Protein AF-A0A195CJK3-F1 (afdb_monomer)

Nearest PDB structures (foldseek):
  6wq1-assembly3_C  TM=9.782E-01  e=1.149E-23  Homo sapiens
  8czl-assembly1_A  TM=9.755E-01  e=2.790E-23  Homo sapiens
  8d0v-assembly2_B  TM=9.761E-01  e=9.757E-23  Homo sapiens
  3t33-assembly1_A  TM=9.295E-01  e=6.880E-18  Arabidopsis thaliana
  8car-assembly1_A  TM=8.113E-01  e=3.527E-05  Thermomonospora curvata

Sequence (246 aa):
MDTTRHYKNQFEDYSILVSHNIVKDDTNMVVSCIINSGISYATSHRSNSPLMYSWHDTEYIGAAHGLAGILYMLLQAQQYLTQVQIDNYVKPSLYYLQKLQFASGNFPSSVDNSSDRLIHWCHGAPGMSALFCLAYKVVFEDITFLETAIQCGEVIWARGLLRKGYSICHGVAGNGYSFIHLFQQTKDIKYLYRACKFAEWCFDYGLHQNRSPDRPFSLFEGLAGVIYFLIDMQQPHLAKFPMYDV

InterPro domains:
  IPR007822 Lanthionine synthetase C-like [PF05147] (22-245)
  IPR007822 Lanthionine synthetase C-like [PR01950] (60-76)
  IPR007822 Lanthionine synthetase C-like [PR01950] (118-138)
  IPR007822 Lanthionine synthetase C-like [PR01950] (166-179)
  IPR007822 Lanthionine synthetase C-like [PR01950] (216-233)
  IPR007822 Lanthionine synthetase C-like [SM01260] (2-246)
  IPR012341 Six-hairpin glycosidase-like superfamily [G3DSA:1.50.10.10] (3-246)

Secondary structure (DSSP, 8-state):
-------------HHHHHHHHHHHHHHHHHHHHHHHHHHHHHHHTT-SSSS---BTTB-B-STTTSHHHHHHHHHHTGGGS-HHHIIIIIHHHHHHHHHT--TTS---SBTT---TT--SSSSSHHHHHHHHHHHHHHTTT-HHHHHHHHHHHHHHHHH-S-TT-S-TTTSHHHHHHHHHHHHHHH--HHHHHHHHHHHHHHHTTTTS-SS--SSTTSTTTSHHHHHHHHHHTTSTTT---TTT--

Organism: NCBI:txid456900

Foldseek 3Di:
DDPPDDDDPPDDPVVVVVVVVVVLVVVLVVLVVQLVVQQVVCVVVVNPANGFDDDPNFAFPACAGHPLVSLLVCLVVVVSDDPCSCPVHSVRNLVVQVVQQDPQLKHAGTPPDPDPDALWNRGMLLVLLLSLLSCCVRPPVPCVSLVSSVSSVVSCLVRVCDLQFQFQGRHLLVSLVSLLSNCLRVVDCVSLVSSVVSLVSCVCHPVRHPDQFPPQPDCGTHDVVNVLSNVCNVPSNPRDRPPRGD

Solvent-accessible surface area (backbone atoms only — not comparable to full-atom values): 12930 Å² total; per-residue (Å²): 136,86,87,80,80,79,82,76,79,84,70,77,73,58,63,58,60,52,49,49,50,51,55,50,53,52,48,41,50,51,54,50,50,52,52,54,49,17,36,50,46,10,61,77,68,67,47,94,24,51,45,37,61,69,50,93,94,32,45,26,40,12,31,71,70,13,53,44,26,55,52,38,52,51,59,77,44,42,94,67,54,51,71,66,51,41,66,67,28,52,50,51,27,51,54,42,54,61,71,55,44,41,97,78,37,37,31,33,50,28,80,90,44,86,64,90,76,53,61,14,24,40,26,8,21,33,26,45,20,46,34,22,44,49,42,21,75,73,63,75,63,44,59,66,34,43,51,51,20,52,39,14,51,54,35,42,69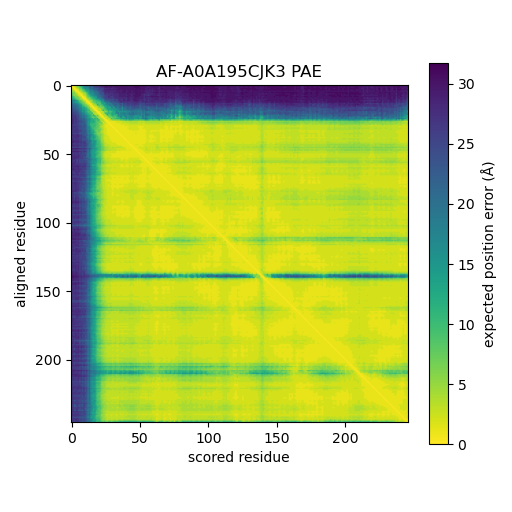,78,59,22,81,41,49,65,25,49,10,28,41,56,10,20,36,27,36,24,46,31,24,36,46,48,17,65,71,69,67,44,61,69,28,46,52,52,24,51,54,35,49,56,57,52,73,52,67,81,76,66,41,78,50,83,47,97,46,52,67,35,52,51,49,9,50,45,20,33,52,50,44,59,57,31,62,77,44,51,87,74,47,63,57,83,96,73,59,132

pLDDT: mean 91.78, std 14.73, range [33.91, 98.88]

Radius of gyration: 20.84 Å; Cα contacts (8 Å, |Δi|>4): 390; chains: 1; bounding box: 59×58×58 Å

Structure (mmCIF, N/CA/C/O backbone):
data_AF-A0A195CJK3-F1
#
_entry.id   AF-A0A195CJK3-F1
#
loop_
_atom_site.group_PDB
_atom_site.id
_atom_site.type_symbol
_atom_site.label_atom_id
_atom_site.label_alt_id
_atom_site.label_comp_id
_atom_site.label_asym_id
_atom_site.label_entity_id
_atom_site.label_seq_id
_atom_site.pdbx_PDB_ins_code
_atom_site.Cartn_x
_atom_site.Cartn_y
_atom_site.Cartn_z
_atom_site.occupancy
_atom_site.B_iso_or_equiv
_atom_site.auth_seq_id
_atom_site.auth_comp_id
_atom_site.auth_asym_id
_atom_site.auth_atom_id
_atom_site.pdbx_PDB_model_num
ATOM 1 N N . MET A 1 1 ? -36.435 -43.336 -33.008 1.00 40.66 1 MET A N 1
ATOM 2 C CA . MET A 1 1 ? -35.955 -43.222 -31.615 1.00 40.66 1 MET A CA 1
ATOM 3 C C . MET A 1 1 ? -36.203 -41.791 -31.196 1.00 40.66 1 MET A C 1
ATOM 5 O O . MET A 1 1 ? -35.702 -40.890 -31.851 1.00 40.66 1 MET A O 1
ATOM 9 N N . ASP A 1 2 ? -37.097 -41.608 -30.235 1.00 33.91 2 ASP A N 1
ATOM 10 C CA . ASP A 1 2 ? -37.635 -40.315 -29.811 1.00 33.91 2 ASP A CA 1
ATOM 11 C C . ASP A 1 2 ? -36.629 -39.587 -28.901 1.00 33.91 2 ASP A C 1
ATOM 13 O O . ASP A 1 2 ? -36.181 -40.150 -27.901 1.00 33.91 2 ASP A O 1
ATOM 17 N N . THR A 1 3 ? -36.228 -38.368 -29.271 1.00 41.69 3 THR A N 1
ATOM 18 C CA . THR A 1 3 ? -35.204 -37.558 -28.586 1.00 41.69 3 THR A CA 1
ATOM 19 C C . THR A 1 3 ? -35.791 -36.497 -27.646 1.00 41.69 3 THR A C 1
ATOM 21 O O . THR A 1 3 ? -35.074 -35.599 -27.213 1.00 41.69 3 THR A O 1
ATOM 24 N N . THR A 1 4 ? -37.073 -36.586 -27.274 1.00 45.38 4 THR A N 1
ATOM 25 C CA . THR A 1 4 ? -37.768 -35.524 -26.515 1.00 45.38 4 THR A CA 1
ATOM 26 C C . THR A 1 4 ? -37.998 -35.803 -25.022 1.00 45.38 4 THR A C 1
ATOM 28 O O . THR A 1 4 ? -38.966 -35.328 -24.428 1.00 45.38 4 THR A O 1
ATOM 31 N N . ARG A 1 5 ? -37.085 -36.506 -24.336 1.00 43.53 5 ARG A N 1
ATOM 32 C CA . ARG A 1 5 ? -37.117 -36.573 -22.859 1.00 43.53 5 ARG A CA 1
ATOM 33 C C . ARG A 1 5 ? -36.312 -35.440 -22.225 1.00 43.53 5 ARG A C 1
ATOM 35 O O . ARG A 1 5 ? -35.126 -35.578 -21.944 1.00 43.53 5 ARG A O 1
ATOM 42 N N . HIS A 1 6 ? -36.994 -34.334 -21.935 1.00 46.88 6 HIS A N 1
ATOM 43 C CA . HIS A 1 6 ? -36.516 -33.331 -20.986 1.00 46.88 6 HIS A CA 1
ATOM 44 C C . HIS A 1 6 ? -36.498 -33.920 -19.568 1.00 46.88 6 HIS A C 1
ATOM 46 O O . HIS A 1 6 ? -37.542 -34.070 -18.934 1.00 46.88 6 HIS A O 1
ATOM 52 N N . TYR A 1 7 ? -35.309 -34.230 -19.051 1.00 39.47 7 TYR A N 1
ATOM 53 C CA . TYR A 1 7 ? -35.112 -34.417 -17.615 1.00 39.47 7 TYR A CA 1
ATOM 54 C C . TYR A 1 7 ? -35.236 -33.050 -16.931 1.00 39.47 7 TYR A C 1
ATOM 56 O O . TYR A 1 7 ? -34.323 -32.228 -16.993 1.00 39.47 7 TYR A O 1
ATOM 64 N N . LYS A 1 8 ? -36.378 -32.786 -16.286 1.00 45.50 8 LYS A N 1
ATOM 65 C CA . LYS A 1 8 ? -36.473 -31.714 -15.289 1.00 45.50 8 LYS A CA 1
ATOM 66 C C . LYS A 1 8 ? -35.713 -32.177 -14.052 1.00 45.50 8 LYS A C 1
ATOM 68 O O . LYS A 1 8 ? -36.163 -33.086 -13.359 1.00 45.50 8 LYS A O 1
ATOM 73 N N . ASN A 1 9 ? -34.560 -31.565 -13.804 1.00 43.25 9 ASN A N 1
ATOM 74 C CA . ASN A 1 9 ? -33.838 -31.737 -12.554 1.00 43.25 9 ASN A CA 1
ATOM 75 C C . ASN A 1 9 ? -34.704 -31.128 -11.436 1.00 43.25 9 ASN A C 1
ATOM 77 O O . ASN A 1 9 ? -34.954 -29.926 -11.441 1.00 43.25 9 ASN A O 1
ATOM 81 N N . GLN A 1 10 ? -35.259 -31.971 -10.563 1.00 41.66 10 GLN A N 1
ATOM 82 C CA . GLN A 1 10 ? -36.187 -31.579 -9.491 1.00 41.66 10 GLN A CA 1
ATOM 83 C C . GLN A 1 10 ? -35.483 -31.254 -8.166 1.00 41.66 10 GLN A C 1
ATOM 85 O O . GLN A 1 10 ? -36.143 -31.084 -7.145 1.00 41.66 10 GLN A O 1
ATOM 90 N N . PHE A 1 11 ? -34.157 -31.147 -8.171 1.00 45.03 11 PHE A N 1
ATOM 91 C CA . PHE A 1 11 ? -33.409 -30.681 -7.014 1.00 45.03 11 PHE A CA 1
ATOM 92 C C . PHE A 1 11 ? -33.193 -29.174 -7.154 1.00 45.03 11 PHE A C 1
ATOM 94 O O . PHE A 1 11 ? -32.376 -28.735 -7.962 1.00 45.03 11 PHE A O 1
ATOM 101 N N . GLU A 1 12 ? -33.952 -28.380 -6.394 1.00 51.25 12 GLU A N 1
ATOM 102 C CA . GLU A 1 12 ? -33.516 -27.024 -6.063 1.00 51.25 12 GLU A CA 1
ATOM 103 C C . GLU A 1 12 ? -32.126 -27.130 -5.428 1.00 51.25 12 GLU A C 1
ATOM 105 O O . GLU A 1 12 ? -31.907 -27.930 -4.515 1.00 51.25 12 GLU A O 1
ATOM 110 N N . ASP A 1 13 ? -31.170 -26.373 -5.962 1.00 51.41 13 ASP A N 1
ATOM 111 C CA . ASP A 1 13 ? -29.777 -26.412 -5.533 1.00 51.41 13 ASP A CA 1
ATOM 112 C C . ASP A 1 13 ? -29.611 -25.693 -4.183 1.00 51.41 13 ASP A C 1
ATOM 114 O O . ASP A 1 13 ? -29.106 -24.575 -4.076 1.00 51.41 13 ASP A O 1
ATOM 118 N N . TYR A 1 14 ? -30.073 -26.352 -3.119 1.00 49.75 14 TYR A N 1
ATOM 119 C CA . TYR A 1 14 ? -29.895 -25.918 -1.734 1.00 49.75 14 TYR A CA 1
ATOM 120 C C . TYR A 1 14 ? -28.412 -25.874 -1.323 1.00 49.75 14 TYR A C 1
ATOM 122 O O . TYR A 1 14 ? -28.089 -25.271 -0.300 1.00 49.75 14 TYR A O 1
ATOM 130 N N . SER A 1 15 ? -27.492 -26.459 -2.105 1.00 51.59 15 SER A N 1
ATOM 131 C CA . SER A 1 15 ? -26.060 -26.465 -1.788 1.00 51.59 15 SER A CA 1
ATOM 132 C C . SER A 1 15 ? -25.431 -25.077 -1.914 1.00 51.59 15 SER A C 1
ATOM 134 O O . SER A 1 15 ? -24.563 -24.726 -1.116 1.00 51.59 15 SER A O 1
ATOM 136 N N . ILE A 1 16 ? -25.922 -24.241 -2.835 1.00 52.44 16 ILE A N 1
ATOM 137 C CA . ILE A 1 16 ? -25.433 -22.870 -3.038 1.00 52.44 16 ILE A CA 1
ATOM 138 C C . ILE A 1 16 ? -25.832 -21.974 -1.860 1.00 52.44 16 ILE A C 1
ATOM 140 O O . ILE A 1 16 ? -25.006 -21.243 -1.325 1.00 52.44 16 ILE A O 1
ATOM 144 N N . LEU A 1 17 ? -27.079 -22.063 -1.392 1.00 49.34 17 LEU A N 1
ATOM 145 C CA . LEU A 1 17 ? -27.545 -21.281 -0.240 1.00 49.34 17 LEU A CA 1
ATOM 146 C C . LEU A 1 17 ? -26.891 -21.735 1.070 1.00 49.34 17 LEU A C 1
ATOM 148 O O . LEU A 1 17 ? -26.492 -20.901 1.881 1.00 49.34 17 LEU A O 1
ATOM 152 N N . VAL A 1 18 ? -26.742 -23.047 1.272 1.00 52.19 18 VAL A N 1
ATOM 153 C CA . VAL A 1 18 ? -26.083 -23.601 2.463 1.00 52.19 18 VAL A CA 1
ATOM 154 C C . VAL A 1 18 ? -24.586 -23.276 2.464 1.00 52.19 18 VAL A C 1
ATOM 156 O O . VAL A 1 18 ? -24.077 -22.828 3.485 1.00 52.19 18 VAL A O 1
ATOM 159 N N . SER A 1 19 ? -23.888 -23.407 1.330 1.00 52.94 19 SER A N 1
ATOM 160 C CA . SER A 1 19 ? -22.4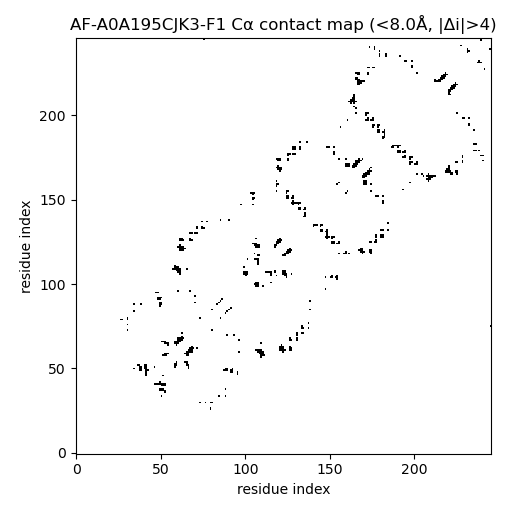73 -23.018 1.218 1.00 52.94 19 SER A CA 1
ATOM 161 C C . SER A 1 19 ? -22.265 -21.515 1.386 1.00 52.94 19 SER A C 1
ATOM 163 O O . SER A 1 19 ? -21.348 -21.118 2.098 1.00 52.94 19 SER A O 1
ATOM 165 N N . HIS A 1 20 ? -23.137 -20.670 0.826 1.00 59.09 20 HIS A N 1
ATOM 166 C CA . HIS A 1 20 ? -23.076 -19.229 1.063 1.00 59.09 20 HIS A CA 1
ATOM 167 C C . HIS A 1 20 ? -23.276 -18.873 2.534 1.00 59.09 20 HIS A C 1
ATOM 169 O O . HIS A 1 20 ? -22.544 -18.026 3.039 1.00 59.09 20 HIS A O 1
ATOM 175 N N . ASN A 1 21 ? -24.217 -19.517 3.229 1.00 57.91 21 ASN A N 1
ATOM 176 C CA . ASN A 1 21 ? -24.437 -19.269 4.654 1.00 57.91 21 ASN A CA 1
ATOM 177 C C . ASN A 1 21 ? -23.250 -19.742 5.507 1.00 57.91 21 ASN A C 1
ATOM 179 O O . ASN A 1 21 ? -22.799 -18.987 6.360 1.00 57.91 21 ASN A O 1
ATOM 183 N N . ILE A 1 22 ? -22.678 -20.917 5.216 1.00 60.78 22 ILE A N 1
ATOM 184 C CA . ILE A 1 22 ? -21.480 -21.425 5.908 1.00 60.78 22 ILE A CA 1
ATOM 185 C C . ILE A 1 22 ? -20.285 -20.483 5.692 1.00 60.78 22 ILE A C 1
ATOM 187 O O . ILE A 1 22 ? -19.668 -20.042 6.654 1.00 60.78 22 ILE A O 1
ATOM 191 N N . VAL A 1 23 ? -20.004 -20.086 4.445 1.00 66.19 23 VAL A N 1
ATOM 192 C CA . VAL A 1 23 ? -18.892 -19.169 4.127 1.00 66.19 23 VAL A CA 1
ATOM 193 C C . VAL A 1 23 ? -19.096 -17.794 4.771 1.00 66.19 23 VAL A C 1
ATOM 195 O O . VAL A 1 23 ? -18.132 -17.162 5.210 1.00 66.19 23 VAL A O 1
ATOM 198 N N . LYS A 1 24 ? -20.341 -17.313 4.850 1.00 67.50 24 LYS A N 1
ATOM 199 C CA . LYS A 1 24 ? -20.680 -16.040 5.497 1.00 67.50 24 LYS A CA 1
ATOM 200 C C . LYS A 1 24 ? -20.440 -16.093 7.008 1.00 67.50 24 LYS A C 1
ATOM 202 O O . LYS A 1 24 ? -19.851 -15.160 7.556 1.00 67.50 24 LYS A O 1
ATOM 207 N N . ASP A 1 25 ? -20.862 -17.172 7.660 1.00 73.25 25 ASP A N 1
ATOM 208 C CA . ASP A 1 25 ? -20.675 -17.378 9.098 1.00 73.25 25 ASP A CA 1
ATOM 209 C C . ASP A 1 25 ? -19.190 -17.548 9.449 1.00 73.25 25 ASP A C 1
ATOM 211 O O . ASP A 1 25 ? -18.700 -16.911 10.387 1.00 73.25 25 ASP A O 1
ATOM 215 N N . ASP A 1 26 ? -18.435 -18.277 8.625 1.00 84.69 26 ASP A N 1
ATOM 216 C CA . ASP A 1 26 ? -16.985 -18.419 8.774 1.00 84.69 26 ASP A CA 1
ATOM 217 C C . ASP A 1 26 ? -16.253 -17.084 8.573 1.00 84.69 26 ASP A C 1
ATOM 219 O O . ASP A 1 26 ? -15.347 -16.744 9.336 1.00 84.69 26 ASP A O 1
ATOM 223 N N . THR A 1 27 ? -16.671 -16.269 7.597 1.00 90.00 27 THR A N 1
ATOM 224 C CA . THR A 1 27 ? -16.058 -14.950 7.358 1.00 90.00 27 THR A CA 1
ATOM 225 C C . THR A 1 27 ? -16.316 -13.992 8.522 1.00 90.00 27 THR A C 1
ATOM 227 O O . THR A 1 27 ? -15.389 -13.327 8.987 1.00 90.00 27 THR A O 1
ATOM 230 N N . ASN A 1 28 ? -17.547 -13.953 9.042 1.00 91.81 28 ASN A N 1
ATOM 231 C CA . ASN A 1 28 ? -17.896 -13.176 10.238 1.00 91.81 28 ASN A CA 1
ATOM 232 C C . ASN A 1 28 ? -17.043 -13.573 11.447 1.00 91.81 28 ASN A C 1
ATOM 234 O O . ASN A 1 28 ? -16.556 -12.711 12.189 1.00 91.81 28 ASN A O 1
ATOM 238 N N . MET A 1 29 ? -16.849 -14.878 11.639 1.00 94.25 29 MET A N 1
ATOM 239 C CA . MET A 1 29 ? -16.017 -15.415 12.709 1.00 94.25 29 MET A CA 1
ATOM 240 C C . MET A 1 29 ? -14.558 -14.977 12.543 1.00 94.25 29 MET A C 1
ATOM 242 O O . MET A 1 29 ? -13.973 -14.459 13.492 1.00 94.25 29 MET A O 1
ATOM 246 N N . VAL A 1 30 ? -13.989 -15.089 11.340 1.00 96.12 30 VAL A N 1
ATOM 247 C CA . VAL A 1 30 ? -12.610 -14.657 11.057 1.00 96.12 30 VAL A CA 1
ATOM 248 C C . VAL A 1 30 ? -12.431 -13.153 11.287 1.00 96.12 30 VAL A C 1
ATOM 250 O O . VAL A 1 30 ? -11.489 -12.758 11.973 1.00 96.12 30 VAL A O 1
ATOM 253 N N . VAL A 1 31 ? -13.342 -12.309 10.792 1.00 96.69 31 VAL A N 1
ATOM 254 C CA . VAL A 1 31 ? -13.304 -10.849 11.019 1.00 96.69 31 VAL A CA 1
ATOM 255 C C . VAL A 1 31 ? -13.351 -10.528 12.513 1.00 96.69 31 VAL A C 1
ATOM 257 O O . VAL A 1 31 ? -12.556 -9.723 13.005 1.00 96.69 31 VAL A O 1
ATOM 260 N N . SER A 1 32 ? -14.227 -11.204 13.259 1.00 95.94 32 SER A N 1
ATOM 261 C CA . SER A 1 32 ? -14.335 -11.039 14.712 1.00 95.94 32 SER A CA 1
ATOM 262 C C . SER A 1 32 ? -13.051 -11.457 15.432 1.00 95.94 32 SER A C 1
ATOM 264 O O . SER A 1 32 ? -12.587 -10.746 16.324 1.00 95.94 32 SER A O 1
ATOM 266 N N . CYS A 1 33 ? -12.434 -12.571 15.029 1.00 97.94 33 CYS A N 1
ATOM 267 C CA . CYS A 1 33 ? -11.152 -13.022 15.568 1.00 97.94 33 CYS A CA 1
ATOM 268 C C . CYS A 1 33 ? -10.028 -12.015 15.302 1.00 97.94 33 CYS A C 1
ATOM 270 O O . CYS A 1 33 ? -9.265 -11.720 16.221 1.00 97.94 33 CYS A O 1
ATOM 272 N N . ILE A 1 34 ? -9.949 -11.456 14.089 1.00 98.38 34 ILE A N 1
ATOM 273 C CA . ILE A 1 34 ? -8.953 -10.435 13.733 1.00 98.38 34 ILE A CA 1
ATOM 274 C C . ILE A 1 34 ? -9.101 -9.221 14.656 1.00 98.38 34 ILE A C 1
ATOM 276 O O . ILE A 1 34 ? -8.144 -8.858 15.337 1.00 98.38 34 ILE A O 1
ATOM 280 N N . ILE A 1 35 ? -10.306 -8.648 14.753 1.00 98.50 35 ILE A N 1
ATOM 281 C CA . ILE A 1 35 ? -10.572 -7.474 15.599 1.00 98.50 35 ILE A CA 1
ATOM 282 C C . ILE A 1 35 ? -10.245 -7.762 17.070 1.00 98.50 35 ILE A C 1
ATOM 284 O O . ILE A 1 35 ? -9.497 -7.008 17.691 1.00 98.50 35 ILE A O 1
ATOM 288 N N . ASN A 1 36 ? -10.751 -8.864 17.629 1.00 98.44 36 ASN A N 1
ATOM 289 C CA . ASN A 1 36 ? -10.540 -9.201 19.040 1.00 98.44 36 ASN A CA 1
ATOM 290 C C . ASN A 1 36 ? -9.062 -9.455 19.364 1.00 98.44 36 ASN A C 1
ATOM 292 O O . ASN A 1 36 ? -8.579 -9.030 20.419 1.00 98.44 36 ASN A O 1
ATOM 296 N N . SER A 1 37 ? -8.335 -10.109 18.453 1.00 98.62 37 SER A N 1
ATOM 297 C CA . SER A 1 37 ? -6.889 -10.302 18.570 1.00 98.62 37 SER A CA 1
ATOM 298 C C . SER A 1 37 ? -6.156 -8.963 18.555 1.00 98.62 37 SER A C 1
ATOM 300 O O . SER A 1 37 ? -5.295 -8.737 19.404 1.00 98.62 37 SER A O 1
ATOM 302 N N . GLY A 1 38 ? -6.516 -8.061 17.637 1.00 98.75 38 GLY A N 1
ATOM 303 C CA . GLY A 1 38 ? -5.902 -6.738 17.521 1.00 98.75 38 GLY A CA 1
ATOM 304 C C . GLY A 1 38 ? -6.120 -5.862 18.752 1.00 98.75 38 GLY A C 1
ATOM 305 O O . GLY A 1 38 ? -5.180 -5.224 19.221 1.00 98.75 38 GLY A O 1
ATOM 306 N N . ILE A 1 39 ? -7.331 -5.875 19.317 1.00 98.81 39 ILE A N 1
ATOM 307 C CA . ILE A 1 39 ? -7.664 -5.153 20.558 1.00 98.81 39 ILE A CA 1
ATOM 308 C C . ILE A 1 39 ? -6.862 -5.712 21.733 1.00 98.81 39 ILE A C 1
ATOM 310 O O . ILE A 1 39 ? -6.286 -4.957 22.520 1.00 98.81 39 ILE A O 1
ATOM 314 N N . SER A 1 40 ? -6.827 -7.041 21.857 1.00 98.69 40 SER A N 1
ATOM 315 C CA . SER A 1 40 ? -6.136 -7.721 22.954 1.00 98.69 40 SER A CA 1
ATOM 316 C C . SER A 1 40 ? -4.638 -7.428 22.921 1.00 98.69 40 SER A C 1
ATOM 318 O O . SER A 1 40 ? -4.073 -7.028 23.939 1.00 98.69 40 SER A O 1
ATOM 320 N N . TYR A 1 41 ? -4.020 -7.539 21.742 1.00 98.62 41 TYR A N 1
ATOM 321 C CA . TYR A 1 41 ? -2.609 -7.227 21.542 1.00 98.62 41 TYR A CA 1
ATOM 322 C C . TYR A 1 41 ? -2.311 -5.744 21.810 1.00 98.62 41 TYR A C 1
ATOM 324 O O . TYR A 1 41 ? -1.382 -5.434 22.558 1.00 98.62 41 TYR A O 1
ATOM 332 N N . ALA A 1 42 ? -3.110 -4.822 21.259 1.00 98.56 42 ALA A N 1
ATOM 333 C CA . ALA A 1 42 ? -2.942 -3.386 21.487 1.00 98.56 42 ALA A CA 1
ATOM 334 C C . ALA A 1 42 ? -3.023 -3.029 22.979 1.00 98.56 42 ALA A C 1
ATOM 336 O O . ALA A 1 42 ? -2.208 -2.255 23.481 1.00 98.56 42 ALA A O 1
ATOM 337 N N . THR A 1 43 ? -3.958 -3.642 23.707 1.00 98.25 43 THR A N 1
ATOM 338 C CA . THR A 1 43 ? -4.140 -3.421 25.147 1.00 98.25 43 THR A CA 1
ATOM 339 C C . THR A 1 43 ? -2.956 -3.959 25.950 1.00 98.25 43 THR A C 1
ATOM 341 O O . THR A 1 43 ? -2.417 -3.246 26.799 1.00 98.25 43 THR A O 1
ATOM 344 N N . SER A 1 44 ? -2.510 -5.192 25.681 1.00 98.25 44 SER A N 1
ATOM 345 C CA . SER A 1 44 ? -1.413 -5.815 26.435 1.00 98.25 44 SER A CA 1
ATOM 346 C C . SER A 1 44 ? -0.071 -5.117 26.219 1.00 98.25 44 SER A C 1
ATOM 348 O O . SER A 1 44 ? 0.736 -5.053 27.144 1.00 98.25 44 SER A O 1
ATOM 350 N N . HIS A 1 45 ? 0.151 -4.557 25.028 1.00 97.44 45 HIS A N 1
ATOM 351 C CA . HIS A 1 45 ? 1.386 -3.855 24.664 1.00 97.44 45 HIS A CA 1
ATOM 352 C C . HIS A 1 45 ? 1.291 -2.334 24.830 1.00 97.44 45 HIS A C 1
ATOM 354 O O . HIS A 1 45 ? 2.252 -1.629 24.537 1.00 97.44 45 HIS A O 1
ATOM 360 N N . ARG A 1 46 ? 0.156 -1.816 25.332 1.00 96.88 46 ARG A N 1
ATOM 361 C CA . ARG A 1 46 ? -0.107 -0.373 25.492 1.00 96.88 46 ARG A CA 1
ATOM 362 C C . ARG A 1 46 ? 0.147 0.406 24.196 1.00 96.88 46 ARG A C 1
ATOM 364 O O . ARG A 1 46 ? 0.753 1.477 24.212 1.00 96.88 46 ARG A O 1
ATOM 371 N N . SER A 1 47 ? -0.302 -0.158 23.077 1.00 97.19 47 SER A N 1
ATOM 372 C CA . SER A 1 47 ? -0.155 0.459 21.764 1.00 97.19 47 SER A CA 1
ATOM 373 C C . SER A 1 47 ? -0.902 1.791 21.703 1.00 97.19 47 SER A C 1
ATOM 375 O O . SER A 1 47 ? -1.971 1.963 22.288 1.00 97.19 47 SER A O 1
ATOM 377 N N . ASN A 1 48 ? -0.356 2.729 20.932 1.00 96.38 48 ASN A N 1
ATOM 378 C CA . ASN A 1 48 ? -1.006 4.006 20.632 1.00 96.38 48 ASN A CA 1
ATOM 379 C C . ASN A 1 48 ? -2.138 3.875 19.589 1.00 96.38 48 ASN A C 1
ATOM 381 O O . ASN A 1 48 ? -2.810 4.862 19.288 1.00 96.38 48 ASN A O 1
ATOM 385 N N . SER A 1 49 ? -2.328 2.680 19.023 1.00 98.12 49 SER A N 1
ATOM 386 C CA . SER A 1 49 ? -3.392 2.332 18.080 1.00 98.12 49 SER A CA 1
ATOM 387 C C . SER A 1 49 ? -4.394 1.379 18.740 1.00 98.12 49 SER A C 1
ATOM 389 O O . SER A 1 49 ? -3.952 0.430 19.389 1.00 98.12 49 SER A O 1
ATOM 391 N N . PRO A 1 50 ? -5.719 1.537 18.550 1.00 98.38 50 PRO A N 1
ATOM 392 C CA . PRO A 1 50 ? -6.699 0.593 19.099 1.00 98.38 50 PRO A CA 1
ATOM 393 C C . PRO A 1 50 ? -6.632 -0.818 18.506 1.00 98.38 50 PRO A C 1
ATOM 395 O O . PRO A 1 50 ? -7.036 -1.773 19.165 1.00 98.38 50 PRO A O 1
ATOM 398 N N . LEU A 1 51 ? -6.126 -0.959 17.277 1.00 98.75 51 LEU A N 1
ATOM 399 C CA . LEU A 1 51 ? -5.740 -2.244 16.694 1.00 98.75 51 LEU A CA 1
ATOM 400 C C . LEU A 1 51 ? -4.238 -2.247 16.437 1.00 98.75 51 LEU A C 1
ATOM 402 O O . LEU A 1 51 ? -3.712 -1.336 15.793 1.00 98.75 51 LEU A O 1
ATOM 406 N N . MET A 1 52 ? -3.561 -3.294 16.899 1.00 98.69 52 MET A N 1
ATOM 407 C CA . MET A 1 52 ? -2.153 -3.532 16.606 1.00 98.69 52 MET A CA 1
ATOM 408 C C . MET A 1 52 ? -1.868 -5.030 16.537 1.00 98.69 52 MET A C 1
ATOM 410 O O . MET A 1 52 ? -2.582 -5.829 17.140 1.00 98.69 52 MET A O 1
ATOM 414 N N . TYR A 1 53 ? -0.837 -5.400 15.781 1.00 98.62 53 TYR A N 1
ATOM 415 C CA . TYR A 1 53 ? -0.448 -6.783 15.530 1.00 98.62 53 TYR A CA 1
ATOM 416 C C . TYR A 1 53 ? 1.070 -6.871 15.394 1.00 98.62 53 TYR A C 1
ATOM 418 O O . TYR A 1 53 ? 1.715 -5.902 14.987 1.00 98.62 53 TYR A O 1
ATOM 426 N N . SER A 1 54 ? 1.624 -8.051 15.655 1.00 97.94 54 SER A N 1
ATOM 427 C CA . SER A 1 54 ? 3.019 -8.357 15.362 1.00 97.94 54 SER A CA 1
ATOM 428 C C . SER A 1 54 ? 3.152 -9.617 14.517 1.00 97.94 54 SER A C 1
ATOM 430 O O . SER A 1 54 ? 2.322 -10.527 14.556 1.00 97.94 54 SER A O 1
ATOM 432 N N . TRP A 1 55 ? 4.219 -9.657 13.729 1.00 97.69 55 TRP A N 1
ATOM 433 C CA . TRP A 1 55 ? 4.638 -10.825 12.967 1.00 97.69 55 TRP A CA 1
ATOM 434 C C . TRP A 1 55 ? 6.160 -10.923 13.071 1.00 97.69 55 TRP A C 1
ATOM 436 O O . TRP A 1 55 ? 6.845 -9.925 12.863 1.00 97.69 55 TRP A O 1
ATOM 446 N N . HIS A 1 56 ? 6.683 -12.096 13.450 1.00 95.69 56 HIS A N 1
ATOM 447 C CA . HIS A 1 56 ? 8.106 -12.286 13.790 1.00 95.69 56 HIS A CA 1
ATOM 448 C C . HIS A 1 56 ? 8.619 -11.217 14.774 1.00 95.69 56 HIS A C 1
ATOM 450 O O . HIS A 1 56 ? 9.584 -10.503 14.495 1.00 95.69 56 HIS A O 1
ATOM 456 N N . ASP A 1 57 ? 7.908 -11.068 15.898 1.00 95.25 57 ASP A N 1
ATOM 457 C CA . ASP A 1 57 ? 8.235 -10.140 16.993 1.00 95.25 57 ASP A CA 1
ATOM 458 C C . ASP A 1 57 ? 8.358 -8.664 16.573 1.00 95.25 57 ASP A C 1
ATOM 460 O O . ASP A 1 57 ? 8.962 -7.853 17.269 1.00 95.25 57 ASP A O 1
ATOM 464 N N . THR A 1 58 ? 7.775 -8.299 15.426 1.00 97.38 58 THR A N 1
ATOM 465 C CA . THR A 1 58 ? 7.849 -6.949 14.861 1.00 97.38 58 THR A CA 1
ATOM 466 C C . THR A 1 58 ? 6.454 -6.406 14.568 1.00 97.38 58 THR A C 1
ATOM 468 O O . THR A 1 58 ? 5.652 -7.048 13.887 1.00 97.38 58 THR A O 1
ATOM 471 N N . GLU A 1 59 ? 6.179 -5.183 15.024 1.00 98.38 59 GLU A N 1
ATOM 472 C CA . GLU A 1 59 ? 4.972 -4.424 14.673 1.00 98.38 59 GLU A CA 1
ATOM 473 C C . GLU A 1 59 ? 5.136 -3.787 13.288 1.00 98.38 59 GLU A C 1
ATOM 475 O O . GLU A 1 59 ? 5.489 -2.613 13.134 1.00 98.38 59 GLU A O 1
ATOM 480 N N . TYR A 1 60 ? 4.952 -4.597 12.247 1.00 98.62 60 TYR A N 1
ATOM 481 C CA . TYR A 1 60 ? 4.982 -4.122 10.869 1.00 98.62 60 TYR A CA 1
ATOM 482 C C . TYR A 1 60 ? 3.792 -3.210 10.575 1.00 98.62 60 TYR A C 1
ATOM 484 O O . TYR A 1 60 ? 2.672 -3.434 11.034 1.00 98.62 60 TYR A O 1
ATOM 492 N N . ILE A 1 61 ? 4.017 -2.212 9.722 1.00 98.19 61 ILE A N 1
ATOM 493 C CA . ILE A 1 61 ? 2.958 -1.267 9.339 1.00 98.19 61 ILE A CA 1
ATOM 494 C C . ILE A 1 61 ? 2.543 -1.372 7.874 1.00 98.19 61 ILE A C 1
ATOM 496 O O . ILE A 1 61 ? 1.455 -0.931 7.536 1.00 98.19 61 ILE A O 1
ATOM 500 N N . GLY A 1 62 ? 3.373 -1.965 7.011 1.00 98.00 62 GLY A N 1
ATOM 501 C CA . GLY A 1 62 ? 3.127 -2.055 5.566 1.00 98.00 62 GLY A CA 1
ATOM 502 C C . GLY A 1 62 ? 2.027 -3.044 5.149 1.00 98.00 62 GLY A C 1
ATOM 503 O O . GLY A 1 62 ? 1.452 -3.750 5.975 1.00 98.00 62 GLY A O 1
ATOM 504 N N . ALA A 1 63 ? 1.743 -3.109 3.844 1.00 98.25 63 ALA A N 1
ATOM 505 C CA . ALA A 1 63 ? 0.614 -3.873 3.303 1.00 98.25 63 ALA A CA 1
ATOM 506 C C . ALA A 1 63 ? 0.788 -5.400 3.361 1.00 98.25 63 ALA A C 1
ATOM 508 O O . ALA A 1 63 ? -0.200 -6.115 3.488 1.00 98.25 63 ALA A O 1
ATOM 509 N N . ALA A 1 64 ? 2.022 -5.911 3.276 1.00 97.56 64 ALA A N 1
ATOM 510 C CA . ALA A 1 64 ? 2.255 -7.356 3.183 1.00 97.56 64 ALA A CA 1
ATOM 511 C C . ALA A 1 64 ? 2.119 -8.087 4.528 1.00 97.56 64 ALA A C 1
ATOM 513 O O . ALA A 1 64 ? 1.591 -9.194 4.585 1.00 97.56 64 ALA A O 1
ATOM 514 N N . HIS A 1 65 ? 2.629 -7.482 5.603 1.00 96.81 65 HIS A N 1
ATOM 515 C CA . HIS A 1 65 ? 2.778 -8.146 6.907 1.00 96.81 65 HIS A CA 1
ATOM 516 C C . HIS A 1 65 ? 2.323 -7.280 8.083 1.00 96.81 65 HIS A C 1
ATOM 518 O O . HIS A 1 65 ? 2.550 -7.648 9.231 1.00 96.81 65 HIS A O 1
ATOM 524 N N . GLY A 1 66 ? 1.755 -6.103 7.813 1.00 98.12 66 GLY A N 1
ATOM 525 C CA . GLY A 1 66 ? 1.537 -5.083 8.825 1.00 98.12 66 GLY A CA 1
ATOM 526 C C . GLY A 1 66 ? 0.102 -4.609 8.963 1.00 98.12 66 GLY A C 1
ATOM 527 O O . GLY A 1 66 ? -0.815 -5.065 8.274 1.00 98.12 66 GLY A O 1
ATOM 528 N N . LEU A 1 67 ? -0.064 -3.638 9.861 1.00 98.75 67 LEU A N 1
ATOM 529 C CA . LEU A 1 67 ? -1.356 -3.043 10.190 1.00 98.75 67 LEU A CA 1
ATOM 530 C C . LEU A 1 67 ? -2.094 -2.515 8.950 1.00 98.75 67 LEU A C 1
ATOM 532 O O . LEU A 1 67 ? -3.303 -2.714 8.853 1.00 98.75 67 LEU A O 1
ATOM 536 N N . ALA A 1 68 ? -1.398 -1.913 7.976 1.00 98.69 68 ALA A N 1
ATOM 537 C CA . ALA A 1 68 ? -2.045 -1.434 6.755 1.00 98.69 68 ALA A CA 1
ATOM 538 C C . ALA A 1 68 ? -2.707 -2.564 5.957 1.00 98.69 68 ALA A C 1
ATOM 540 O O . ALA A 1 68 ? -3.832 -2.407 5.491 1.00 98.69 68 ALA A O 1
ATOM 541 N N . GLY A 1 69 ? -2.041 -3.717 5.853 1.00 98.62 69 GLY A N 1
ATOM 542 C CA . GLY A 1 69 ? -2.585 -4.908 5.204 1.00 98.62 69 GLY A CA 1
ATOM 543 C C . GLY A 1 69 ? -3.861 -5.402 5.865 1.00 98.62 69 GLY A C 1
ATOM 544 O O . GLY A 1 69 ? -4.863 -5.655 5.200 1.00 98.62 69 GLY A O 1
ATOM 545 N N . ILE A 1 70 ? -3.840 -5.480 7.192 1.00 98.75 70 ILE A N 1
ATOM 546 C CA . ILE A 1 70 ? -4.974 -5.967 7.979 1.00 98.75 70 ILE A CA 1
ATOM 547 C C . ILE A 1 70 ? -6.156 -5.002 7.878 1.00 98.75 70 ILE A C 1
ATOM 549 O O . ILE A 1 70 ? -7.275 -5.436 7.609 1.00 98.75 70 ILE A O 1
ATOM 553 N N . LEU A 1 71 ? -5.920 -3.696 8.036 1.00 98.44 71 LEU A N 1
ATOM 554 C CA . LEU A 1 71 ? -6.968 -2.687 7.877 1.00 98.44 71 LEU A CA 1
ATOM 555 C C . LEU A 1 71 ? -7.539 -2.706 6.457 1.00 98.44 71 LEU A C 1
ATOM 557 O O . LEU A 1 71 ? -8.753 -2.635 6.307 1.00 98.44 71 LEU A O 1
ATOM 561 N N . TYR A 1 72 ? -6.705 -2.884 5.430 1.00 98.12 72 TYR A N 1
ATOM 562 C CA . TYR A 1 72 ? -7.173 -2.997 4.049 1.00 98.12 72 TYR A CA 1
ATOM 563 C C . TYR A 1 72 ? -8.161 -4.152 3.880 1.00 98.12 72 TYR A C 1
ATOM 565 O O . TYR A 1 72 ? -9.260 -3.956 3.365 1.00 98.12 72 TYR A O 1
ATOM 573 N N . MET A 1 73 ? -7.814 -5.339 4.383 1.00 97.62 73 MET A N 1
ATOM 574 C CA . MET A 1 73 ? -8.693 -6.509 4.309 1.00 97.62 73 MET A CA 1
ATOM 575 C C . MET A 1 73 ? -9.986 -6.318 5.106 1.00 97.62 73 MET A C 1
ATOM 577 O O . MET A 1 73 ? -11.054 -6.681 4.619 1.00 97.62 73 MET A O 1
ATOM 581 N N . LEU A 1 74 ? -9.920 -5.707 6.294 1.00 97.19 74 LEU A N 1
ATOM 582 C CA . LEU A 1 74 ? -11.111 -5.382 7.087 1.00 97.19 74 LEU A CA 1
ATOM 583 C C . LEU A 1 74 ? -12.045 -4.420 6.338 1.00 97.19 74 LEU A C 1
ATOM 585 O O . LEU A 1 74 ? -13.257 -4.614 6.354 1.00 97.19 74 LEU A O 1
ATOM 589 N N . LEU A 1 75 ? -11.497 -3.421 5.640 1.00 96.00 75 LEU A N 1
ATOM 590 C CA . LEU A 1 75 ? -12.281 -2.483 4.833 1.00 96.00 75 LEU A CA 1
ATOM 591 C C . LEU A 1 75 ? -12.886 -3.134 3.586 1.00 96.00 75 LEU A C 1
ATOM 593 O O . LEU A 1 75 ? -14.027 -2.837 3.239 1.00 96.00 75 LEU A O 1
ATOM 597 N N . GLN A 1 76 ? -12.173 -4.050 2.930 1.00 94.44 76 GLN A N 1
ATOM 598 C CA . GLN A 1 76 ? -12.757 -4.848 1.844 1.00 94.44 76 GLN A CA 1
ATOM 599 C C . GLN A 1 76 ? -13.894 -5.748 2.350 1.00 94.44 76 GLN A C 1
ATOM 601 O O . GLN A 1 76 ? -14.887 -5.957 1.657 1.00 94.44 76 GLN A O 1
ATOM 606 N N . ALA A 1 77 ? -13.788 -6.212 3.595 1.00 94.50 77 ALA A N 1
ATOM 607 C CA . ALA A 1 77 ? -14.793 -6.994 4.303 1.00 94.50 77 ALA A CA 1
ATOM 608 C C . ALA A 1 77 ? -15.810 -6.135 5.087 1.00 94.50 77 ALA A C 1
ATOM 610 O O . ALA A 1 77 ? -16.472 -6.659 5.982 1.00 94.50 77 ALA A O 1
ATOM 611 N N . GLN A 1 78 ? -15.976 -4.842 4.765 1.00 93.06 78 GLN A N 1
ATOM 612 C CA . GLN A 1 78 ? -16.776 -3.894 5.563 1.00 93.06 78 GLN A CA 1
ATOM 613 C C . GLN A 1 78 ? -18.203 -4.358 5.895 1.00 93.06 78 GLN A C 1
ATOM 615 O O . GLN A 1 78 ? -18.723 -4.029 6.953 1.00 93.06 78 GLN A O 1
ATOM 620 N N . GLN A 1 79 ? -18.828 -5.160 5.030 1.00 92.94 79 GLN A N 1
ATOM 621 C CA . GLN A 1 79 ? -20.178 -5.698 5.235 1.00 92.94 79 GLN A CA 1
ATOM 622 C C . GLN A 1 79 ? -20.296 -6.641 6.447 1.00 92.94 79 GLN A C 1
ATOM 624 O O . GLN A 1 79 ? -21.404 -6.952 6.880 1.00 92.94 79 GLN A O 1
ATOM 629 N N . TYR A 1 80 ? -19.161 -7.106 6.969 1.00 94.56 80 TYR A N 1
ATOM 630 C CA . TYR A 1 80 ? -19.044 -7.951 8.157 1.00 94.56 80 TYR A CA 1
ATOM 631 C C . TYR A 1 80 ? -18.608 -7.165 9.401 1.00 94.56 80 TYR A C 1
ATOM 633 O O . TYR A 1 80 ? -18.466 -7.740 10.478 1.00 94.56 80 TYR A O 1
ATOM 641 N N . LEU A 1 81 ? -18.384 -5.856 9.267 1.00 94.19 81 LEU A N 1
ATOM 642 C CA . LEU A 1 81 ? -18.066 -4.974 10.379 1.00 94.19 81 LEU A CA 1
ATOM 643 C C . LEU A 1 81 ? -19.327 -4.287 10.892 1.00 94.19 81 LEU A C 1
ATOM 645 O O . LEU A 1 81 ? -20.173 -3.811 10.137 1.00 94.19 81 LEU A O 1
ATOM 649 N N . THR A 1 82 ? -19.424 -4.181 12.210 1.00 94.75 82 THR A N 1
ATOM 650 C CA . THR A 1 82 ? -20.402 -3.304 12.853 1.00 94.75 82 THR A CA 1
ATOM 651 C C . THR A 1 82 ? -19.915 -1.858 12.833 1.00 94.75 82 THR A C 1
ATOM 653 O O . THR A 1 82 ? -18.712 -1.588 12.864 1.00 94.75 82 THR A O 1
ATOM 656 N N . GLN A 1 83 ? -20.851 -0.910 12.881 1.00 93.19 83 GLN A N 1
ATOM 657 C CA . GLN A 1 83 ? -20.525 0.515 12.953 1.00 93.19 83 GLN A CA 1
ATOM 658 C C . GLN A 1 83 ? -19.634 0.848 14.164 1.00 93.19 83 GLN A C 1
ATOM 660 O O . GLN A 1 83 ? -18.659 1.582 14.052 1.00 93.19 83 GLN A O 1
ATOM 665 N N . VAL A 1 84 ? -19.896 0.201 15.305 1.00 95.62 84 VAL A N 1
ATOM 666 C CA . VAL A 1 84 ? -19.078 0.318 16.521 1.00 95.62 84 VAL A CA 1
ATOM 667 C C . VAL A 1 84 ? -17.640 -0.146 16.278 1.00 95.62 84 VAL A C 1
ATOM 669 O O . VAL A 1 84 ? -16.704 0.497 16.749 1.00 95.62 84 VAL A O 1
ATOM 672 N N . GLN A 1 85 ? -17.440 -1.241 15.535 1.00 96.06 85 GLN A N 1
ATOM 673 C CA . GLN A 1 85 ? -16.094 -1.716 15.212 1.00 96.06 85 GLN A CA 1
ATOM 674 C C . GLN A 1 85 ? -15.342 -0.739 14.305 1.00 96.06 85 GLN A C 1
ATOM 676 O O . GLN A 1 85 ? -14.147 -0.501 14.503 1.00 96.06 85 GLN A O 1
ATOM 681 N N . ILE A 1 86 ? -16.046 -0.155 13.335 1.00 95.00 86 ILE A N 1
ATOM 682 C CA . ILE A 1 86 ? -15.482 0.845 12.428 1.00 95.00 86 ILE A CA 1
ATOM 683 C C . ILE A 1 86 ? -15.057 2.089 13.215 1.00 95.00 86 ILE A C 1
ATOM 685 O O . ILE A 1 86 ? -13.894 2.488 13.136 1.00 95.00 86 ILE A O 1
ATOM 689 N N . ASP A 1 87 ? -15.962 2.659 14.010 1.00 94.50 87 ASP A N 1
ATOM 690 C CA . ASP A 1 87 ? -15.752 3.953 14.667 1.00 94.50 87 ASP A CA 1
ATOM 691 C C . ASP A 1 87 ? -14.751 3.893 15.820 1.00 94.50 87 ASP A C 1
ATOM 693 O O . ASP A 1 87 ? -13.957 4.818 15.991 1.00 94.50 87 ASP A O 1
ATOM 697 N N . ASN A 1 88 ? -14.743 2.801 16.588 1.00 96.56 88 ASN A N 1
ATOM 698 C CA . ASN A 1 88 ? -13.905 2.703 17.784 1.00 96.56 88 ASN A CA 1
ATOM 699 C C . ASN A 1 88 ? -12.540 2.059 17.528 1.00 96.56 88 ASN A C 1
ATOM 701 O O . ASN A 1 88 ? -11.611 2.298 18.300 1.00 96.56 88 ASN A O 1
ATOM 705 N N . TYR A 1 89 ? -12.398 1.246 16.475 1.00 97.88 89 TYR A N 1
ATOM 706 C CA . TYR A 1 89 ? -11.177 0.464 16.258 1.00 97.88 89 TYR A CA 1
ATOM 707 C C . TYR A 1 89 ? -10.544 0.709 14.892 1.00 97.88 89 TYR A C 1
ATOM 709 O O . TYR A 1 89 ? -9.385 1.120 14.831 1.00 97.88 89 TYR A O 1
ATOM 717 N N . VAL A 1 90 ? -11.277 0.508 13.795 1.00 97.62 90 VAL A N 1
ATOM 718 C CA . VAL A 1 90 ? -10.703 0.604 12.439 1.00 97.62 90 VAL A CA 1
ATOM 719 C C . VAL A 1 90 ? -10.302 2.042 12.111 1.00 97.62 90 VAL A C 1
ATOM 721 O O . VAL A 1 90 ? -9.142 2.300 11.788 1.00 97.62 90 VAL A O 1
ATOM 724 N N . LYS A 1 91 ? -11.228 2.997 12.248 1.00 96.62 91 LYS A N 1
ATOM 725 C CA . LYS A 1 91 ? -11.002 4.406 11.902 1.00 96.62 91 LYS A CA 1
ATOM 726 C C . LYS A 1 91 ? -9.900 5.058 12.755 1.00 96.62 91 LYS A C 1
ATOM 728 O O . LYS A 1 91 ? -8.985 5.644 12.178 1.00 96.62 91 LYS A O 1
ATOM 733 N N . PRO A 1 92 ? -9.870 4.901 14.091 1.00 97.50 92 PRO A N 1
ATOM 734 C CA . PRO A 1 92 ? -8.751 5.380 14.903 1.00 97.50 92 PRO A CA 1
ATOM 735 C C . PRO A 1 92 ? -7.395 4.759 14.543 1.00 97.50 92 PRO A C 1
ATOM 737 O O . PRO A 1 92 ? -6.377 5.446 14.614 1.00 97.50 92 PRO A O 1
ATOM 740 N N . SER A 1 93 ? -7.368 3.490 14.123 1.00 98.56 93 SER A N 1
ATOM 741 C CA . SER A 1 93 ? -6.130 2.823 13.692 1.00 98.56 93 SER A CA 1
ATOM 742 C C . SER A 1 93 ? -5.617 3.361 12.348 1.00 98.56 93 SER A C 1
ATOM 744 O O . SER A 1 93 ? -4.408 3.463 12.145 1.00 98.56 93 SER A O 1
ATOM 746 N N . LEU A 1 94 ? -6.513 3.791 11.449 1.00 98.31 94 LEU A N 1
ATOM 747 C CA . LEU A 1 94 ? -6.140 4.518 10.227 1.00 98.31 94 LEU A CA 1
ATOM 748 C C . LEU A 1 94 ? -5.513 5.883 10.551 1.00 98.31 94 LEU A C 1
ATOM 750 O O . LEU A 1 94 ? -4.461 6.216 10.005 1.00 98.31 94 LEU A O 1
ATOM 754 N N . TYR A 1 95 ? -6.099 6.642 11.485 1.00 98.00 95 TYR A N 1
ATOM 755 C CA . TYR A 1 95 ? -5.502 7.900 11.955 1.00 98.00 95 TYR A CA 1
ATOM 756 C C . TYR A 1 95 ? -4.146 7.679 12.627 1.00 98.00 95 TYR A C 1
ATOM 758 O O . TYR A 1 95 ? -3.242 8.502 12.491 1.00 98.00 95 TYR A O 1
ATOM 766 N N . TYR A 1 96 ? -3.978 6.572 13.355 1.00 98.50 96 TYR A N 1
ATOM 767 C CA . TYR A 1 96 ? -2.675 6.195 13.892 1.00 98.50 96 TYR A CA 1
ATOM 768 C C . TYR A 1 96 ? -1.647 5.993 12.771 1.00 98.50 96 TYR A C 1
ATOM 770 O O . TYR A 1 96 ? -0.561 6.562 12.857 1.00 98.50 96 TYR A O 1
ATOM 778 N N . LEU A 1 97 ? -1.993 5.276 11.694 1.00 98.38 97 LEU A N 1
ATOM 779 C CA . LEU A 1 97 ? -1.092 5.118 10.548 1.00 98.38 97 LEU A CA 1
ATOM 780 C C . LEU A 1 97 ? -0.705 6.465 9.928 1.00 98.38 97 LEU A C 1
ATOM 782 O O . LEU A 1 97 ? 0.481 6.678 9.697 1.00 98.38 97 LEU A O 1
ATOM 786 N N . GLN A 1 98 ? -1.646 7.396 9.723 1.00 97.88 98 GLN A N 1
ATOM 787 C CA . GLN A 1 98 ? -1.329 8.737 9.198 1.00 97.88 98 GLN A CA 1
ATOM 788 C C . GLN A 1 98 ? -0.288 9.473 10.055 1.00 97.88 98 GLN A C 1
ATOM 790 O O . GLN A 1 98 ? 0.599 10.127 9.515 1.00 97.88 98 GLN A O 1
ATOM 795 N N . LYS A 1 99 ? -0.332 9.322 11.386 1.00 97.94 99 LYS A N 1
ATOM 796 C CA . LYS A 1 99 ? 0.655 9.937 12.295 1.00 97.94 99 LYS A CA 1
ATOM 797 C C . LYS A 1 99 ? 2.068 9.372 12.140 1.00 97.94 99 LYS A C 1
ATOM 799 O O . LYS A 1 99 ? 3.016 10.030 12.556 1.00 97.94 99 LYS A O 1
ATOM 804 N N . LEU A 1 100 ? 2.219 8.173 11.575 1.00 98.12 100 LEU A N 1
ATOM 805 C CA . LEU A 1 100 ? 3.525 7.561 11.313 1.00 98.12 100 LEU A CA 1
ATOM 806 C C . LEU A 1 100 ? 4.162 8.043 10.006 1.00 98.12 100 LEU A C 1
ATOM 808 O O . LEU A 1 100 ? 5.293 7.660 9.708 1.00 98.12 100 LEU A O 1
ATOM 812 N N . GLN A 1 101 ? 3.455 8.840 9.206 1.00 98.31 101 GLN A N 1
ATOM 813 C CA . GLN A 1 101 ? 3.980 9.349 7.950 1.00 98.31 101 GLN A CA 1
ATOM 814 C C . GLN A 1 101 ? 5.220 10.222 8.197 1.00 98.31 101 GLN A C 1
ATOM 816 O O . GLN A 1 101 ? 5.222 11.135 9.023 1.00 98.31 101 GLN A O 1
ATOM 821 N N . PHE A 1 102 ? 6.293 9.951 7.460 1.00 98.44 102 PHE A N 1
ATOM 822 C CA . PHE A 1 102 ? 7.493 10.776 7.482 1.00 98.44 102 PHE A CA 1
ATOM 823 C C . PHE A 1 102 ? 7.234 12.140 6.840 1.00 98.44 102 PHE A C 1
ATOM 825 O O . PHE A 1 102 ? 6.358 12.289 5.992 1.00 98.44 102 PHE A O 1
ATOM 832 N N . ALA A 1 103 ? 8.094 13.118 7.137 1.00 97.31 103 ALA A N 1
ATOM 833 C CA . ALA A 1 103 ? 8.056 14.433 6.492 1.00 97.31 103 ALA A CA 1
ATOM 834 C C . ALA A 1 103 ? 8.183 14.370 4.956 1.00 97.31 103 ALA A C 1
ATOM 836 O O . ALA A 1 103 ? 7.753 15.285 4.262 1.00 97.31 103 ALA A O 1
ATOM 837 N N . SER A 1 104 ? 8.762 13.291 4.415 1.00 97.56 104 SER A N 1
ATOM 838 C CA . SER A 1 104 ? 8.813 13.062 2.970 1.00 97.56 104 SER A CA 1
ATOM 839 C C . SER A 1 104 ? 7.464 12.684 2.359 1.00 97.56 104 SER A C 1
ATOM 841 O O . SER A 1 104 ? 7.334 12.773 1.146 1.00 97.56 104 SER A O 1
ATOM 843 N N . GLY A 1 105 ? 6.500 12.225 3.163 1.00 97.62 105 GLY A N 1
ATOM 844 C CA . GLY A 1 105 ? 5.247 11.601 2.738 1.00 97.62 105 GLY A CA 1
ATOM 845 C C . GLY A 1 105 ? 5.285 10.065 2.694 1.00 97.62 105 GLY A C 1
ATOM 846 O O . GLY A 1 105 ? 4.248 9.446 2.453 1.00 97.62 105 GLY A O 1
ATOM 847 N N . ASN A 1 106 ? 6.453 9.440 2.907 1.00 98.62 106 ASN A N 1
ATOM 848 C CA . ASN A 1 106 ? 6.600 7.982 2.978 1.00 98.62 106 ASN A CA 1
ATOM 849 C C . ASN A 1 106 ? 6.217 7.429 4.362 1.00 98.62 106 ASN A C 1
ATOM 851 O O . ASN A 1 106 ? 5.971 8.186 5.295 1.00 98.62 106 ASN A O 1
ATOM 855 N N . PHE A 1 107 ? 6.226 6.105 4.510 1.00 98.62 107 PHE A N 1
ATOM 856 C CA . PHE A 1 107 ? 5.918 5.418 5.759 1.00 98.62 107 PHE A CA 1
ATOM 857 C C . PHE A 1 107 ? 7.061 4.496 6.196 1.00 98.62 107 PHE A C 1
ATOM 859 O O . PHE A 1 107 ? 7.781 3.956 5.346 1.00 98.62 107 PHE A O 1
ATOM 866 N N . PRO A 1 108 ? 7.220 4.286 7.513 1.00 98.19 108 PRO A N 1
ATOM 867 C CA . PRO A 1 108 ? 8.143 3.293 8.031 1.00 98.19 108 PRO A CA 1
ATOM 868 C C . PRO A 1 108 ? 7.803 1.861 7.590 1.00 98.19 108 PRO A C 1
ATOM 870 O O . PRO A 1 108 ? 6.755 1.573 7.015 1.00 98.19 108 PRO A O 1
ATOM 873 N N . SER A 1 109 ? 8.708 0.921 7.862 1.00 97.44 109 SER A N 1
ATOM 874 C CA . SER A 1 109 ? 8.401 -0.508 7.669 1.00 97.44 109 SER A CA 1
ATOM 875 C C . SER A 1 109 ? 7.762 -1.149 8.902 1.00 97.44 109 SER A C 1
ATOM 877 O O . SER A 1 109 ? 6.919 -2.034 8.751 1.00 97.44 109 SER A O 1
ATOM 879 N N . SER A 1 110 ? 8.112 -0.658 10.090 1.00 97.62 110 SER A N 1
ATOM 880 C CA . SER A 1 110 ? 7.606 -1.063 11.402 1.00 97.62 110 SER A CA 1
ATOM 881 C C . SER A 1 110 ? 7.617 0.131 12.361 1.00 97.62 110 SER A C 1
ATOM 883 O O . SER A 1 110 ? 8.267 1.135 12.065 1.00 97.62 110 SER A O 1
ATOM 885 N N . VAL A 1 111 ? 6.915 0.024 13.492 1.00 96.19 111 VAL A N 1
ATOM 886 C CA . VAL A 1 111 ? 6.732 1.117 14.472 1.00 96.19 111 VAL A CA 1
ATOM 887 C C . VAL A 1 111 ? 8.060 1.731 14.941 1.00 96.19 111 VAL A C 1
ATOM 889 O O . VAL A 1 111 ? 8.196 2.952 14.940 1.00 96.19 111 VAL A O 1
ATOM 892 N N . ASP A 1 112 ? 9.067 0.909 15.247 1.00 92.12 112 ASP A N 1
ATOM 893 C CA . ASP A 1 112 ? 10.362 1.377 15.775 1.00 92.12 112 ASP A CA 1
ATOM 894 C C . ASP A 1 112 ? 11.382 1.780 14.696 1.00 92.12 112 ASP A C 1
ATOM 896 O O . ASP A 1 112 ? 12.527 2.128 14.994 1.00 92.12 112 ASP A O 1
ATOM 900 N N . ASN A 1 113 ? 11.013 1.709 13.416 1.00 92.88 113 ASN A N 1
ATOM 901 C CA . ASN A 1 113 ? 11.944 1.984 12.332 1.00 92.88 113 ASN A CA 1
ATOM 902 C C . ASN A 1 113 ? 11.873 3.448 11.889 1.00 92.88 113 ASN A C 1
ATOM 904 O O . ASN A 1 113 ? 10.891 3.880 11.305 1.00 92.88 113 ASN A O 1
ATOM 908 N N . SER A 1 114 ? 12.955 4.202 12.058 1.00 94.12 114 SER A N 1
ATOM 909 C CA . SER A 1 114 ? 13.052 5.597 11.600 1.00 94.12 114 SER A CA 1
ATOM 910 C C . SER A 1 114 ? 13.625 5.762 10.182 1.00 94.12 114 SER A C 1
ATOM 912 O O . SER A 1 114 ? 13.834 6.881 9.716 1.00 94.12 114 SER A O 1
ATOM 914 N N . SER A 1 115 ? 13.904 4.664 9.471 1.00 96.50 115 SER A N 1
ATOM 915 C CA . SER A 1 115 ? 14.530 4.684 8.146 1.00 96.50 115 SER A CA 1
ATOM 916 C C . SER A 1 115 ? 13.521 4.899 7.016 1.00 96.50 115 SER A C 1
ATOM 918 O O . SER A 1 115 ? 12.816 3.981 6.587 1.00 96.50 115 SER A O 1
ATOM 920 N N . ASP A 1 116 ? 13.541 6.099 6.441 1.00 97.50 116 ASP A N 1
ATOM 921 C CA . ASP A 1 116 ? 12.774 6.453 5.247 1.00 97.50 116 ASP A CA 1
ATOM 922 C C . ASP A 1 116 ? 13.478 6.004 3.953 1.00 97.50 116 ASP A C 1
ATOM 924 O O . ASP A 1 116 ? 14.063 6.800 3.214 1.00 97.50 116 ASP A O 1
ATOM 928 N N . ARG A 1 117 ? 13.439 4.698 3.667 1.00 96.38 117 ARG A N 1
ATOM 929 C CA . ARG A 1 117 ? 14.118 4.127 2.485 1.00 96.38 117 ARG A CA 1
ATOM 930 C C . ARG A 1 117 ? 13.232 3.307 1.552 1.00 96.38 117 ARG A C 1
ATOM 932 O O . ARG A 1 117 ? 13.483 3.296 0.351 1.00 96.38 117 ARG A O 1
ATOM 939 N N . LEU A 1 118 ? 12.254 2.576 2.086 1.00 98.00 118 LEU A N 1
ATOM 940 C CA . LEU A 1 118 ? 11.505 1.584 1.312 1.00 98.00 118 LEU A CA 1
ATOM 941 C C . LEU A 1 118 ? 10.314 2.255 0.630 1.00 98.00 118 LEU A C 1
ATOM 943 O O . LEU A 1 118 ? 9.485 2.861 1.301 1.00 98.00 118 LEU A O 1
ATOM 947 N N . ILE A 1 119 ? 10.253 2.136 -0.697 1.00 98.50 119 ILE A N 1
ATOM 948 C CA . ILE A 1 119 ? 9.131 2.576 -1.536 1.00 98.50 119 ILE A CA 1
ATOM 949 C C . ILE A 1 119 ? 8.582 1.333 -2.227 1.00 98.50 119 ILE A C 1
ATOM 951 O O . ILE A 1 119 ? 8.750 1.149 -3.430 1.00 98.50 119 ILE A O 1
ATOM 955 N N . HIS A 1 120 ? 8.033 0.417 -1.430 1.00 98.44 120 HIS A N 1
ATOM 956 C CA . HIS A 1 120 ? 7.542 -0.884 -1.878 1.00 98.44 120 HIS A CA 1
ATOM 957 C C . HIS A 1 120 ? 6.074 -1.063 -1.488 1.00 98.44 120 HIS A C 1
ATOM 959 O O . HIS A 1 120 ? 5.628 -0.494 -0.493 1.00 98.44 120 HIS A O 1
ATOM 965 N N . TRP A 1 121 ? 5.342 -1.921 -2.202 1.00 98.50 121 TRP A N 1
ATOM 966 C CA . TRP A 1 121 ? 4.009 -2.338 -1.758 1.00 98.50 121 TRP A CA 1
ATOM 967 C C . TRP A 1 121 ? 4.077 -2.989 -0.371 1.00 98.50 121 TRP A C 1
ATOM 969 O O . TRP A 1 121 ? 3.346 -2.591 0.533 1.00 98.50 121 TRP A O 1
ATOM 979 N N . CYS A 1 122 ? 5.029 -3.903 -0.152 1.00 98.25 122 CYS A N 1
ATOM 980 C CA . CYS A 1 122 ? 5.154 -4.578 1.139 1.00 98.25 122 CYS A CA 1
ATOM 981 C C . CYS A 1 122 ? 5.479 -3.632 2.307 1.00 98.25 122 CYS A C 1
ATOM 983 O O . CYS A 1 122 ? 4.977 -3.845 3.410 1.00 98.25 122 CYS A O 1
ATOM 985 N N . HIS A 1 123 ? 6.277 -2.584 2.063 1.00 98.12 123 HIS A N 1
ATOM 986 C CA . HIS A 1 123 ? 6.690 -1.596 3.062 1.00 98.12 123 HIS A CA 1
ATOM 987 C C . HIS A 1 123 ? 6.890 -0.211 2.426 1.00 98.12 123 HIS A C 1
ATOM 989 O O . HIS A 1 123 ? 7.792 -0.032 1.599 1.00 98.12 123 HIS A O 1
ATOM 995 N N . GLY A 1 124 ? 6.099 0.765 2.874 1.00 98.31 124 GLY A N 1
ATOM 996 C CA . GLY A 1 124 ? 6.181 2.166 2.461 1.00 98.31 124 GLY A CA 1
ATOM 997 C C . GLY A 1 124 ? 4.903 2.685 1.801 1.00 98.31 124 GLY A C 1
ATOM 998 O O . GLY A 1 124 ? 3.846 2.051 1.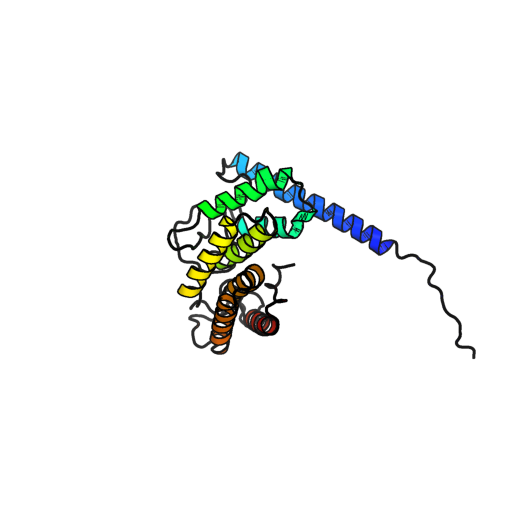838 1.00 98.31 124 GLY A O 1
ATOM 999 N N . ALA A 1 125 ? 5.023 3.858 1.183 1.00 98.56 125 ALA A N 1
ATOM 1000 C CA . ALA A 1 125 ? 3.931 4.592 0.546 1.00 98.56 125 ALA A CA 1
ATOM 1001 C C . ALA A 1 125 ? 3.084 3.784 -0.463 1.00 98.56 125 ALA A C 1
ATOM 1003 O O . ALA A 1 125 ? 1.867 3.968 -0.449 1.00 98.56 125 ALA A O 1
ATOM 1004 N N . PRO A 1 126 ? 3.639 2.892 -1.315 1.00 98.62 126 PRO A N 1
ATOM 1005 C CA . PRO A 1 126 ? 2.827 2.190 -2.312 1.00 98.62 126 PRO A CA 1
ATOM 1006 C C . PRO A 1 126 ? 1.678 1.362 -1.729 1.00 98.62 126 PRO A C 1
ATOM 1008 O O . PRO A 1 126 ? 0.556 1.447 -2.227 1.00 98.62 126 PRO A O 1
ATOM 1011 N N . GLY A 1 127 ? 1.927 0.613 -0.649 1.00 97.94 127 GLY A N 1
ATOM 1012 C CA . GLY A 1 127 ? 0.883 -0.156 0.038 1.00 97.94 127 GLY A CA 1
ATOM 1013 C C . GLY A 1 127 ? -0.106 0.727 0.809 1.00 97.94 127 GLY A C 1
ATOM 1014 O O . GLY A 1 127 ? -1.294 0.423 0.876 1.00 97.94 127 GLY A O 1
ATOM 1015 N N . MET A 1 128 ? 0.368 1.856 1.343 1.00 98.44 128 MET A N 1
ATOM 1016 C CA . MET A 1 128 ? -0.464 2.823 2.072 1.00 98.44 128 MET A CA 1
ATOM 1017 C C . MET A 1 128 ? -1.430 3.573 1.152 1.00 98.44 128 MET A C 1
ATOM 1019 O O . MET A 1 128 ? -2.565 3.837 1.536 1.00 98.44 128 MET A O 1
ATOM 1023 N N . SER A 1 129 ? -1.004 3.888 -0.073 1.00 97.81 129 SER A N 1
ATOM 1024 C CA . SER A 1 129 ? -1.836 4.581 -1.061 1.00 97.81 129 SER A CA 1
ATOM 1025 C C . SER A 1 129 ? -3.131 3.815 -1.348 1.00 97.81 129 SER A C 1
ATOM 1027 O O . SER A 1 129 ? -4.206 4.409 -1.282 1.00 97.81 129 SER A O 1
ATOM 1029 N N . ALA A 1 130 ? -3.038 2.498 -1.569 1.00 96.38 130 ALA A N 1
ATOM 1030 C CA . ALA A 1 130 ? -4.198 1.631 -1.778 1.00 96.38 130 ALA A CA 1
ATOM 1031 C C . ALA A 1 130 ? -5.149 1.651 -0.570 1.00 96.38 130 ALA A C 1
ATOM 1033 O O . ALA A 1 130 ? -6.356 1.856 -0.721 1.00 96.38 130 ALA A O 1
ATOM 1034 N N . LEU A 1 131 ? -4.590 1.518 0.640 1.00 98.12 131 LEU A N 1
ATOM 1035 C CA . LEU A 1 131 ? -5.356 1.563 1.882 1.00 98.12 131 LEU A CA 1
ATOM 1036 C C . LEU A 1 131 ? -6.132 2.864 2.040 1.00 98.12 131 LEU A C 1
ATOM 1038 O O . LEU A 1 131 ? -7.331 2.830 2.305 1.00 98.12 131 LEU A O 1
ATOM 1042 N N . PHE A 1 132 ? -5.466 4.003 1.888 1.00 98.12 132 PHE A N 1
ATOM 1043 C CA . PHE A 1 132 ? -6.100 5.292 2.130 1.00 98.12 132 PHE A CA 1
ATOM 1044 C C . PHE A 1 132 ? -7.099 5.679 1.030 1.00 98.12 132 PHE A C 1
ATOM 1046 O O . PHE A 1 132 ? -8.116 6.300 1.337 1.00 98.12 132 PHE A O 1
ATOM 1053 N N . CYS A 1 133 ? -6.897 5.234 -0.217 1.00 96.88 133 CYS A N 1
ATOM 1054 C CA . CYS A 1 133 ? -7.934 5.311 -1.250 1.00 96.88 133 CYS A CA 1
ATOM 1055 C C . CYS A 1 133 ? -9.194 4.533 -0.842 1.00 96.88 133 CYS A C 1
ATOM 1057 O O . CYS A 1 133 ? -10.302 5.069 -0.925 1.00 96.88 133 CYS A O 1
ATOM 1059 N N . LEU A 1 134 ? -9.035 3.294 -0.361 1.00 95.69 134 LEU A N 1
ATOM 1060 C CA . LEU A 1 134 ? -10.165 2.480 0.089 1.00 95.69 134 LEU A CA 1
ATOM 1061 C C . LEU A 1 134 ? -10.829 3.065 1.341 1.00 95.69 134 LEU A C 1
ATOM 1063 O O . LEU A 1 134 ? -12.054 3.120 1.406 1.00 95.69 134 LEU A O 1
ATOM 1067 N N . ALA A 1 135 ? -10.045 3.550 2.305 1.00 96.06 135 ALA A N 1
ATOM 1068 C CA . ALA A 1 135 ? -10.546 4.188 3.519 1.00 96.06 135 ALA A CA 1
ATOM 1069 C C . ALA A 1 135 ? -11.400 5.420 3.210 1.00 96.06 135 ALA A C 1
ATOM 1071 O O . ALA A 1 135 ? -12.494 5.542 3.754 1.00 96.06 135 ALA A O 1
ATOM 1072 N N . TYR A 1 136 ? -10.955 6.287 2.295 1.00 95.50 136 TYR A N 1
ATOM 1073 C CA . TYR A 1 136 ? -11.744 7.438 1.852 1.00 95.50 136 TYR A CA 1
ATOM 1074 C C . TYR A 1 136 ? -13.090 7.011 1.240 1.00 95.50 136 TYR A C 1
ATOM 1076 O O . TYR A 1 136 ? -14.125 7.592 1.557 1.00 95.50 136 TYR A O 1
ATOM 1084 N N . LYS A 1 137 ? -13.095 5.951 0.420 1.00 89.75 137 LYS A N 1
ATOM 1085 C CA . LYS A 1 137 ? -14.310 5.413 -0.214 1.00 89.75 137 LYS A CA 1
ATOM 1086 C C . LYS A 1 137 ? -15.278 4.751 0.776 1.00 89.75 137 LYS A C 1
ATOM 1088 O O . LYS A 1 137 ? -16.486 4.837 0.588 1.00 89.75 137 LYS A O 1
ATOM 1093 N N . VAL A 1 138 ? -14.755 4.026 1.763 1.00 81.88 138 VAL A N 1
ATOM 1094 C CA . VAL A 1 138 ? -15.532 3.123 2.632 1.00 81.88 138 VAL A CA 1
ATOM 1095 C C . VAL A 1 138 ? -15.914 3.772 3.965 1.00 81.88 138 VAL A C 1
ATOM 1097 O O . VAL A 1 138 ? -17.001 3.530 4.480 1.00 81.88 138 VAL A O 1
ATOM 1100 N N . VAL A 1 139 ? -15.044 4.609 4.530 1.00 69.38 139 VAL A N 1
ATOM 1101 C CA . VAL A 1 139 ? -15.137 5.100 5.914 1.00 69.38 139 VAL A CA 1
ATOM 1102 C C . VAL A 1 139 ? -15.341 6.617 5.932 1.00 69.38 139 VAL A C 1
ATOM 1104 O O . VAL A 1 139 ? -14.560 7.356 6.523 1.00 69.38 139 VAL A O 1
ATOM 1107 N N . PHE A 1 140 ? -16.458 7.073 5.354 1.00 64.12 140 PHE A N 1
ATOM 1108 C CA . PHE A 1 140 ? -17.042 8.414 5.565 1.00 64.12 140 PHE A CA 1
ATOM 1109 C C . PHE A 1 140 ? -16.518 9.592 4.739 1.00 64.12 140 PHE A C 1
ATOM 1111 O O . PHE A 1 140 ? -16.702 10.728 5.172 1.00 64.12 140 PHE A O 1
ATOM 1118 N N . GLU A 1 141 ? -15.886 9.367 3.585 1.00 75.06 141 GLU A N 1
ATOM 1119 C CA . GLU A 1 141 ? -15.421 10.470 2.724 1.00 75.06 141 GLU A CA 1
ATOM 1120 C C . GLU A 1 141 ? -14.547 11.498 3.481 1.00 75.06 141 GLU A C 1
ATOM 1122 O O . GLU A 1 141 ? -14.500 12.679 3.130 1.00 75.06 141 GLU A O 1
ATOM 1127 N N . ASP A 1 142 ? -13.835 11.061 4.530 1.00 89.00 142 ASP A N 1
ATOM 1128 C CA . ASP A 1 142 ? -12.887 11.914 5.244 1.00 89.00 142 ASP A CA 1
ATOM 1129 C C . ASP A 1 142 ? -11.731 12.251 4.301 1.00 89.00 142 ASP A C 1
ATOM 1131 O O . ASP A 1 142 ? -10.895 11.404 3.966 1.00 89.00 142 ASP A O 1
ATOM 1135 N N . ILE A 1 143 ? -11.710 13.509 3.861 1.00 93.62 143 ILE A N 1
ATOM 1136 C CA . ILE A 1 143 ? -10.781 14.001 2.849 1.00 93.62 143 ILE A CA 1
ATOM 1137 C C . ILE A 1 143 ? -9.316 13.809 3.252 1.00 93.62 143 ILE A C 1
ATOM 1139 O O . ILE A 1 143 ? -8.469 13.634 2.376 1.00 93.62 143 ILE A O 1
ATOM 1143 N N . THR A 1 144 ? -9.014 13.745 4.552 1.00 95.88 144 THR A N 1
ATOM 1144 C CA . THR A 1 144 ? -7.642 13.562 5.041 1.00 95.88 144 THR A CA 1
ATOM 1145 C C . THR A 1 144 ? -7.039 12.239 4.569 1.00 95.88 144 THR A C 1
ATOM 1147 O O . THR A 1 144 ? -5.845 12.180 4.276 1.00 95.88 144 THR A O 1
ATOM 1150 N N . PHE A 1 145 ? -7.842 11.178 4.415 1.00 97.12 145 PHE A N 1
ATOM 1151 C CA . PHE A 1 145 ? -7.358 9.912 3.859 1.00 97.12 145 PHE A CA 1
ATOM 1152 C C . PHE A 1 145 ? -6.984 10.063 2.385 1.00 97.12 145 PHE A C 1
ATOM 1154 O O . PHE A 1 145 ? -5.918 9.604 1.968 1.00 97.12 145 PHE A O 1
ATOM 1161 N N . LEU A 1 146 ? -7.805 10.758 1.594 1.00 96.88 146 LEU A N 1
ATOM 1162 C CA . LEU A 1 146 ? -7.475 11.013 0.195 1.00 96.88 146 LEU A CA 1
ATOM 1163 C C . LEU A 1 146 ? -6.210 11.871 0.069 1.00 96.88 146 LEU A C 1
ATOM 1165 O O . LEU A 1 146 ? -5.347 11.563 -0.750 1.00 96.88 146 LEU A O 1
ATOM 1169 N N . GLU A 1 147 ? -6.056 12.898 0.904 1.00 97.75 147 GLU A N 1
ATOM 1170 C CA . GLU A 1 147 ? -4.848 13.730 0.950 1.00 97.75 147 GLU A CA 1
ATOM 1171 C C . GLU A 1 147 ? -3.597 12.900 1.263 1.00 97.75 147 GLU A C 1
ATOM 1173 O O . GLU A 1 147 ? -2.586 13.024 0.566 1.00 97.75 147 GLU A O 1
ATOM 1178 N N . THR A 1 148 ? -3.665 11.989 2.240 1.00 98.38 148 THR A N 1
ATOM 1179 C CA . THR A 1 148 ? -2.564 11.059 2.533 1.00 98.38 148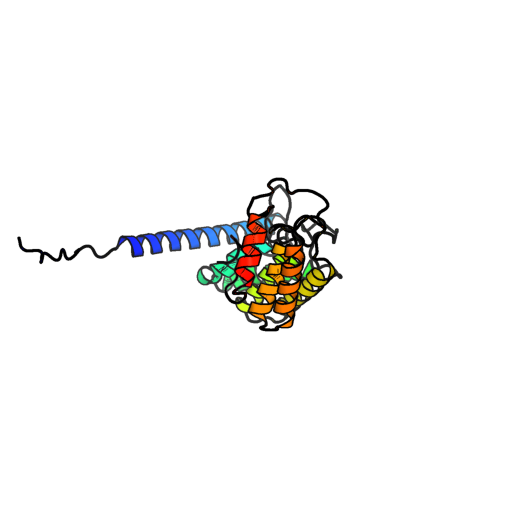 THR A CA 1
ATOM 1180 C C . THR A 1 148 ? -2.257 10.150 1.342 1.00 98.38 148 THR A C 1
ATOM 1182 O O . THR A 1 148 ? -1.086 9.955 1.001 1.00 98.38 148 THR A O 1
ATOM 1185 N N . ALA A 1 149 ? -3.276 9.615 0.661 1.00 98.38 149 ALA A N 1
ATOM 1186 C CA . ALA A 1 149 ? -3.078 8.797 -0.535 1.00 98.38 149 ALA A CA 1
ATOM 1187 C C . ALA A 1 149 ? -2.398 9.595 -1.664 1.00 98.38 149 ALA A C 1
ATOM 1189 O O . ALA A 1 149 ? -1.487 9.089 -2.324 1.00 98.38 149 ALA A O 1
ATOM 1190 N N . ILE A 1 150 ? -2.789 10.857 -1.861 1.00 98.56 150 ILE A N 1
ATOM 1191 C CA . ILE A 1 150 ? -2.188 11.765 -2.848 1.00 98.56 150 ILE A CA 1
ATOM 1192 C C . ILE A 1 150 ? -0.719 12.033 -2.511 1.00 98.56 150 ILE A C 1
ATOM 1194 O O . ILE A 1 150 ? 0.133 11.947 -3.399 1.00 98.56 150 ILE A O 1
ATOM 1198 N N . GLN A 1 151 ? -0.399 12.296 -1.242 1.00 98.62 151 GLN A N 1
ATOM 1199 C CA . GLN A 1 151 ? 0.982 12.476 -0.785 1.00 98.62 151 GLN A CA 1
ATOM 1200 C C . GLN A 1 151 ? 1.827 11.220 -1.022 1.00 98.62 151 GLN A C 1
ATOM 1202 O O . GLN A 1 151 ? 2.948 11.334 -1.518 1.00 98.62 151 GLN A O 1
ATOM 1207 N N . CYS A 1 152 ? 1.279 10.023 -0.769 1.00 98.81 152 CYS A N 1
ATOM 1208 C CA . CYS A 1 152 ? 1.936 8.768 -1.148 1.00 98.81 152 CYS A CA 1
ATOM 1209 C C . CYS A 1 152 ? 2.262 8.765 -2.646 1.00 98.81 152 CYS A C 1
ATOM 1211 O O . CYS A 1 152 ? 3.395 8.480 -3.030 1.00 98.81 152 CYS A O 1
ATOM 1213 N N . GLY A 1 153 ? 1.299 9.142 -3.491 1.00 98.75 153 GLY A N 1
ATOM 1214 C CA . GLY A 1 153 ? 1.483 9.254 -4.938 1.00 98.75 153 GLY A CA 1
ATOM 1215 C C . GLY A 1 153 ? 2.622 10.194 -5.345 1.00 98.75 153 GLY A C 1
ATOM 1216 O O . GLY A 1 153 ? 3.377 9.874 -6.263 1.00 98.75 153 GLY A O 1
ATOM 1217 N N . GLU A 1 154 ? 2.798 11.330 -4.668 1.00 98.69 154 GLU A N 1
ATOM 1218 C CA . GLU A 1 154 ? 3.914 12.248 -4.945 1.00 98.69 154 GLU A CA 1
ATOM 1219 C C . GLU A 1 154 ? 5.276 11.635 -4.582 1.00 98.69 154 GLU A C 1
ATOM 1221 O O . GLU A 1 154 ? 6.229 11.735 -5.360 1.00 98.69 154 GLU A O 1
ATOM 1226 N N . VAL A 1 155 ? 5.368 10.908 -3.465 1.00 98.56 155 VAL A N 1
ATOM 1227 C CA . VAL A 1 155 ? 6.597 10.189 -3.084 1.00 98.56 155 VAL A CA 1
ATOM 1228 C C . VAL A 1 155 ? 6.919 9.072 -4.066 1.00 98.56 155 VAL A C 1
ATOM 1230 O O . VAL A 1 155 ? 8.070 8.924 -4.483 1.00 98.56 155 VAL A O 1
ATOM 1233 N N . ILE A 1 156 ? 5.915 8.286 -4.451 1.00 98.81 156 ILE A N 1
ATOM 1234 C CA . ILE A 1 156 ? 6.073 7.186 -5.406 1.00 98.81 156 ILE A CA 1
ATOM 1235 C C . ILE A 1 156 ? 6.508 7.740 -6.758 1.00 98.81 156 ILE A C 1
ATOM 1237 O O . ILE A 1 156 ? 7.377 7.163 -7.402 1.00 98.81 156 ILE A O 1
ATOM 1241 N N . TRP A 1 157 ? 5.990 8.896 -7.169 1.00 98.81 157 TRP A N 1
ATOM 1242 C CA . TRP A 1 157 ? 6.425 9.543 -8.402 1.00 98.81 157 TRP A CA 1
ATOM 1243 C C . TRP A 1 157 ? 7.902 9.944 -8.350 1.00 98.81 157 TRP A C 1
ATOM 1245 O O . TRP A 1 157 ? 8.644 9.696 -9.296 1.00 98.81 157 TRP A O 1
ATOM 1255 N N . ALA A 1 158 ? 8.347 10.511 -7.228 1.00 98.56 158 ALA A N 1
ATOM 1256 C CA . ALA A 1 158 ? 9.726 10.959 -7.066 1.00 98.56 158 ALA A CA 1
ATOM 1257 C C . ALA A 1 158 ? 10.736 9.811 -6.868 1.00 98.56 158 ALA A C 1
ATOM 1259 O O . ALA A 1 158 ? 11.899 9.946 -7.246 1.00 98.56 158 ALA A O 1
ATOM 1260 N N . ARG A 1 159 ? 10.331 8.702 -6.231 1.00 98.44 159 ARG A N 1
ATOM 1261 C CA . ARG A 1 159 ? 11.252 7.674 -5.695 1.00 98.44 159 ARG A CA 1
ATOM 1262 C C . ARG A 1 159 ? 10.886 6.228 -6.060 1.00 98.44 159 ARG A C 1
ATOM 1264 O O . ARG A 1 159 ? 11.596 5.308 -5.665 1.00 98.44 159 ARG A O 1
ATOM 1271 N N . GLY A 1 160 ? 9.786 6.005 -6.776 1.00 98.19 160 GLY A N 1
ATOM 1272 C CA . GLY A 1 160 ? 9.195 4.682 -7.016 1.00 98.19 160 GLY A CA 1
ATOM 1273 C C . GLY A 1 160 ? 9.754 3.907 -8.210 1.00 98.19 160 GLY A C 1
ATOM 1274 O O . GLY A 1 160 ? 9.390 2.744 -8.374 1.00 98.19 160 GLY A O 1
ATOM 1275 N N . LEU A 1 161 ? 10.645 4.500 -9.014 1.00 97.81 161 LEU A N 1
ATOM 1276 C CA . LEU A 1 161 ? 11.416 3.780 -10.035 1.00 97.81 161 LEU A CA 1
ATOM 1277 C C . LEU A 1 161 ? 12.612 3.079 -9.377 1.00 97.81 161 LEU A C 1
ATOM 1279 O O . LEU A 1 161 ? 13.688 3.650 -9.190 1.00 97.81 161 LEU A O 1
ATOM 1283 N N . LEU A 1 162 ? 12.398 1.837 -8.951 1.00 96.31 162 LEU A N 1
ATOM 1284 C CA . LEU A 1 162 ? 13.333 1.124 -8.090 1.00 96.31 162 LEU A CA 1
ATOM 1285 C C . LEU A 1 162 ? 14.459 0.459 -8.879 1.00 96.31 162 LEU A C 1
ATOM 1287 O O . LEU A 1 162 ? 14.225 -0.372 -9.750 1.00 96.31 162 LEU A O 1
ATOM 1291 N N . ARG A 1 163 ? 15.702 0.675 -8.435 1.00 93.38 163 ARG A N 1
ATOM 1292 C CA . ARG A 1 163 ? 16.859 -0.125 -8.887 1.00 93.38 163 ARG A CA 1
ATOM 1293 C C . ARG A 1 163 ? 16.829 -1.575 -8.388 1.00 93.38 163 ARG A C 1
ATOM 1295 O O . ARG A 1 163 ? 17.650 -2.389 -8.808 1.00 93.38 163 ARG A O 1
ATOM 1302 N N . LYS A 1 164 ? 15.917 -1.897 -7.459 1.00 94.50 164 LYS A N 1
ATOM 1303 C CA . LYS A 1 164 ? 15.712 -3.262 -6.956 1.00 94.50 164 LYS A CA 1
ATOM 1304 C C . LYS A 1 164 ? 15.142 -4.180 -8.042 1.00 94.50 164 LYS A C 1
ATOM 1306 O O . LYS A 1 164 ? 15.482 -5.355 -8.054 1.00 94.50 164 LYS A O 1
ATOM 1311 N N . GLY A 1 165 ? 14.323 -3.644 -8.945 1.00 95.25 165 GLY A N 1
ATOM 1312 C CA . GLY A 1 165 ? 13.718 -4.394 -10.038 1.00 95.25 165 GLY A CA 1
ATOM 1313 C C . GLY A 1 165 ? 12.304 -3.920 -10.355 1.00 95.25 165 GLY A C 1
ATOM 1314 O O . GLY A 1 165 ? 11.829 -2.901 -9.853 1.00 95.25 165 GLY A O 1
ATOM 1315 N N . TYR A 1 166 ? 11.623 -4.696 -11.190 1.00 97.88 166 TYR A N 1
ATOM 1316 C CA . TYR A 1 166 ? 10.362 -4.306 -11.824 1.00 97.88 166 TYR A CA 1
ATOM 1317 C C . TYR A 1 166 ? 9.135 -5.007 -11.233 1.00 97.88 166 TYR A C 1
ATOM 1319 O O . TYR A 1 166 ? 8.028 -4.724 -11.659 1.00 97.88 166 TYR A O 1
ATOM 1327 N N . SER A 1 167 ? 9.324 -5.904 -10.263 1.00 97.12 167 SER A N 1
ATOM 1328 C CA . SER A 1 167 ? 8.301 -6.797 -9.705 1.00 97.12 167 SER A CA 1
ATOM 1329 C C . SER A 1 167 ? 7.111 -6.119 -9.004 1.00 97.12 167 SER A C 1
ATOM 1331 O O . SER A 1 167 ? 7.043 -4.899 -8.855 1.00 97.12 167 SER A O 1
ATOM 1333 N N . ILE A 1 168 ? 6.158 -6.935 -8.545 1.00 97.88 168 ILE A N 1
ATOM 1334 C CA . ILE A 1 168 ? 4.936 -6.480 -7.867 1.00 97.88 168 ILE A CA 1
ATOM 1335 C C . ILE A 1 168 ? 5.160 -6.193 -6.373 1.00 97.88 168 ILE A C 1
ATOM 1337 O O . ILE A 1 168 ? 4.717 -5.169 -5.869 1.00 97.88 168 ILE A O 1
ATOM 1341 N N . CYS A 1 169 ? 5.872 -7.046 -5.635 1.00 98.31 169 CYS A N 1
ATOM 1342 C CA . CYS A 1 169 ? 6.002 -6.882 -4.179 1.00 98.31 169 CYS A CA 1
ATOM 1343 C C . CYS A 1 169 ? 6.798 -5.621 -3.789 1.00 98.31 169 CYS A C 1
ATOM 1345 O O . CYS A 1 169 ? 6.493 -4.927 -2.817 1.00 98.31 169 CYS A O 1
ATOM 1347 N N . HIS A 1 170 ? 7.864 -5.352 -4.541 1.00 97.38 170 HIS A N 1
ATOM 1348 C CA . HIS A 1 170 ? 8.856 -4.320 -4.239 1.00 97.38 170 HIS A CA 1
ATOM 1349 C C . HIS A 1 170 ? 9.613 -3.901 -5.505 1.00 97.38 170 HIS A C 1
ATOM 1351 O O . HIS A 1 170 ? 10.846 -3.849 -5.529 1.00 97.38 170 HIS A O 1
ATOM 1357 N N . GLY A 1 171 ? 8.856 -3.647 -6.569 1.00 97.56 171 GLY A N 1
ATOM 1358 C CA . GLY A 1 171 ? 9.360 -3.251 -7.875 1.00 97.56 171 GLY A CA 1
ATOM 1359 C C . GLY A 1 171 ? 8.480 -2.191 -8.536 1.00 97.56 171 GLY A C 1
ATOM 1360 O O . GLY A 1 171 ? 7.463 -1.760 -7.989 1.00 97.56 171 GLY A O 1
ATOM 1361 N N . VAL A 1 172 ? 8.904 -1.757 -9.722 1.00 98.25 172 VAL A N 1
ATOM 1362 C CA . VAL A 1 172 ? 8.234 -0.692 -10.484 1.00 98.25 172 VAL A CA 1
ATOM 1363 C C . VAL A 1 172 ? 6.782 -1.037 -10.825 1.00 98.25 172 VAL A C 1
ATOM 1365 O O . VAL A 1 172 ? 5.918 -0.186 -10.638 1.00 98.25 172 VAL A O 1
ATOM 1368 N N . ALA A 1 173 ? 6.479 -2.266 -11.253 1.00 98.44 173 ALA A N 1
ATOM 1369 C CA . ALA A 1 173 ? 5.110 -2.658 -11.594 1.00 98.44 173 ALA A CA 1
ATOM 1370 C C . ALA A 1 173 ? 4.166 -2.543 -10.388 1.00 98.44 173 ALA A C 1
ATOM 1372 O O . ALA A 1 173 ? 3.085 -1.970 -10.496 1.00 98.44 173 ALA A O 1
ATOM 1373 N N . GLY A 1 174 ? 4.605 -3.011 -9.215 1.00 98.50 174 GLY A N 1
ATOM 1374 C CA . GLY A 1 174 ? 3.837 -2.885 -7.974 1.00 98.50 174 GLY A CA 1
ATOM 1375 C C . GLY A 1 174 ? 3.562 -1.438 -7.585 1.00 98.50 174 GLY A C 1
ATOM 1376 O O . GLY A 1 174 ? 2.444 -1.089 -7.221 1.00 98.50 174 GLY A O 1
ATOM 1377 N N . ASN A 1 175 ? 4.567 -0.574 -7.723 1.00 98.75 175 ASN A N 1
ATOM 1378 C CA . ASN A 1 175 ? 4.420 0.856 -7.461 1.00 98.75 175 ASN A CA 1
ATOM 1379 C C . ASN A 1 175 ? 3.501 1.550 -8.483 1.00 98.75 175 ASN A C 1
ATOM 1381 O O . ASN A 1 175 ? 2.831 2.525 -8.145 1.00 98.75 175 ASN A O 1
ATOM 1385 N N . GLY A 1 176 ? 3.438 1.042 -9.717 1.00 98.69 176 GLY A N 1
ATOM 1386 C CA . GLY A 1 176 ? 2.532 1.527 -10.757 1.00 98.69 176 GLY A CA 1
ATOM 1387 C C . GLY A 1 176 ? 1.056 1.381 -10.378 1.00 98.69 176 GLY A C 1
ATOM 1388 O O . GLY A 1 176 ? 0.265 2.285 -10.658 1.00 98.69 176 GLY A O 1
ATOM 1389 N N . TYR A 1 177 ? 0.691 0.308 -9.665 1.00 98.75 177 TYR A N 1
ATOM 1390 C CA . TYR A 1 177 ? -0.677 0.110 -9.173 1.00 98.75 177 TYR A CA 1
ATOM 1391 C C . TYR A 1 177 ? -1.149 1.215 -8.229 1.00 98.75 177 TYR A C 1
ATOM 1393 O O . TYR A 1 177 ? -2.319 1.572 -8.276 1.00 98.75 177 TYR A O 1
ATOM 1401 N N . SER A 1 178 ? -0.265 1.835 -7.444 1.00 98.56 178 SER A N 1
ATOM 1402 C CA . SER A 1 178 ? -0.663 2.954 -6.581 1.00 98.56 178 SER A CA 1
ATOM 1403 C C . SER A 1 178 ? -1.233 4.127 -7.387 1.00 98.56 178 SER A C 1
ATOM 1405 O O . SER A 1 178 ? -2.173 4.793 -6.955 1.00 98.56 178 SER A O 1
ATOM 1407 N N . PHE A 1 179 ? -0.723 4.363 -8.600 1.00 98.88 179 PHE A N 1
ATOM 1408 C CA . PHE A 1 179 ? -1.299 5.363 -9.499 1.00 98.88 179 PHE A CA 1
ATOM 1409 C C . PHE A 1 179 ? -2.609 4.907 -10.135 1.00 98.88 179 PHE A C 1
ATOM 1411 O O . PHE A 1 179 ? -3.481 5.740 -10.365 1.00 98.88 179 PHE A O 1
ATOM 1418 N N . ILE A 1 180 ? -2.774 3.607 -10.385 1.00 98.62 180 ILE A N 1
ATOM 1419 C CA . ILE A 1 180 ? -4.060 3.047 -10.810 1.00 98.62 180 ILE A CA 1
ATOM 1420 C C . ILE A 1 180 ? -5.109 3.274 -9.716 1.00 98.62 180 ILE A C 1
ATOM 1422 O O . ILE A 1 180 ? -6.170 3.812 -10.019 1.00 98.62 180 ILE A O 1
ATOM 1426 N N . HIS A 1 181 ? -4.807 2.963 -8.451 1.00 98.06 181 HIS A N 1
ATOM 1427 C CA . HIS A 1 181 ? -5.717 3.203 -7.323 1.00 98.06 181 HIS A CA 1
ATOM 1428 C C . HIS A 1 181 ? -6.092 4.682 -7.200 1.00 98.06 181 HIS A C 1
ATOM 1430 O O . HIS A 1 181 ? -7.274 5.016 -7.104 1.00 98.06 181 HIS A O 1
ATOM 1436 N N . LEU A 1 182 ? -5.110 5.584 -7.297 1.00 98.50 182 LEU A N 1
ATOM 1437 C CA . LEU A 1 182 ? -5.357 7.028 -7.284 1.00 98.50 182 LEU A CA 1
ATOM 1438 C C . LEU A 1 182 ? -6.210 7.486 -8.470 1.00 98.50 182 LEU A C 1
ATOM 1440 O O . LEU A 1 182 ? -7.141 8.265 -8.275 1.00 98.50 182 LEU A O 1
ATOM 1444 N N . PHE A 1 183 ? -5.950 6.996 -9.684 1.00 98.56 183 PHE A N 1
ATOM 1445 C CA . PHE A 1 183 ? -6.770 7.290 -10.863 1.00 98.56 183 PHE A CA 1
ATOM 1446 C C . PHE A 1 183 ? -8.203 6.779 -10.692 1.00 98.56 183 PHE A C 1
ATOM 1448 O O . PHE A 1 183 ? -9.160 7.508 -10.944 1.00 98.56 183 PHE A O 1
ATOM 1455 N N . GLN A 1 184 ? -8.373 5.541 -10.236 1.00 97.00 184 GLN A N 1
ATOM 1456 C CA . GLN A 1 184 ? -9.686 4.950 -10.009 1.00 97.00 184 GLN A CA 1
ATOM 1457 C C . GLN A 1 184 ? -10.474 5.725 -8.951 1.00 97.00 184 GLN A C 1
ATOM 1459 O O . GLN A 1 184 ? -11.685 5.883 -9.123 1.00 97.00 184 GLN A O 1
ATOM 1464 N N . GLN A 1 185 ? -9.806 6.240 -7.916 1.00 95.62 185 GLN A N 1
ATOM 1465 C CA . GLN A 1 185 ? -10.447 7.003 -6.850 1.00 95.62 185 GLN A CA 1
ATOM 1466 C C . GLN A 1 185 ? -10.766 8.449 -7.253 1.00 95.62 185 GLN A C 1
ATOM 1468 O O . GLN A 1 185 ? -11.876 8.916 -7.024 1.00 95.62 185 GLN A O 1
ATOM 1473 N N . THR A 1 186 ? -9.812 9.161 -7.854 1.00 95.94 186 THR A N 1
ATOM 1474 C CA . THR A 1 186 ? -9.924 10.608 -8.139 1.00 95.94 186 THR A CA 1
ATOM 1475 C C . THR A 1 186 ? -10.485 10.928 -9.519 1.00 95.94 186 THR A C 1
ATOM 1477 O O . THR A 1 186 ? -10.960 12.036 -9.748 1.00 95.94 186 THR A O 1
ATOM 1480 N N . LYS A 1 187 ? -10.390 9.981 -10.458 1.00 96.81 187 LYS A N 1
ATOM 1481 C CA . LYS A 1 187 ? -10.610 10.175 -11.901 1.00 96.81 187 LYS A CA 1
ATOM 1482 C C . LYS A 1 187 ? -9.678 11.206 -12.554 1.00 96.81 187 LYS A C 1
ATOM 1484 O O . LYS A 1 187 ? -9.884 11.551 -13.716 1.00 96.81 187 LYS A O 1
ATOM 1489 N N . ASP A 1 188 ? -8.626 11.652 -11.863 1.00 98.12 188 ASP A N 1
ATOM 1490 C CA . ASP A 1 188 ? -7.631 12.565 -12.423 1.00 98.12 188 ASP A CA 1
ATOM 1491 C C . ASP A 1 188 ? -6.679 11.811 -13.366 1.00 98.12 188 ASP A C 1
ATOM 1493 O O . ASP A 1 188 ? -5.919 10.918 -12.969 1.00 98.12 188 ASP A O 1
ATOM 1497 N N . ILE A 1 189 ? -6.703 12.207 -14.640 1.00 98.12 189 ILE A N 1
ATOM 1498 C CA . ILE A 1 189 ? -5.876 11.645 -15.712 1.00 98.12 189 ILE A CA 1
ATOM 1499 C C . ILE A 1 189 ? -4.370 11.775 -15.445 1.00 98.12 189 ILE A C 1
ATOM 1501 O O . ILE A 1 189 ? -3.588 11.008 -16.012 1.00 98.12 189 ILE A O 1
ATOM 1505 N N . LYS A 1 190 ? -3.945 12.685 -14.556 1.00 98.62 190 LYS A N 1
ATOM 1506 C CA . LYS A 1 190 ? -2.559 12.792 -14.079 1.00 98.62 190 LYS A CA 1
ATOM 1507 C C . LYS A 1 190 ? -2.053 11.453 -13.549 1.00 98.62 190 LYS A C 1
ATOM 1509 O O . LYS A 1 190 ? -0.927 11.060 -13.854 1.00 98.62 190 LYS A O 1
ATOM 1514 N N . TYR A 1 191 ? -2.861 10.740 -12.767 1.00 98.81 191 TYR A N 1
ATOM 1515 C CA . TYR A 1 191 ? -2.443 9.466 -12.184 1.00 98.81 191 TYR A CA 1
ATOM 1516 C C . TYR A 1 191 ? -2.409 8.352 -13.225 1.00 98.81 191 TYR A C 1
ATOM 1518 O O . TYR A 1 191 ? -1.455 7.579 -13.242 1.00 98.81 191 TYR A O 1
ATOM 1526 N N . LEU A 1 192 ? -3.350 8.337 -14.173 1.0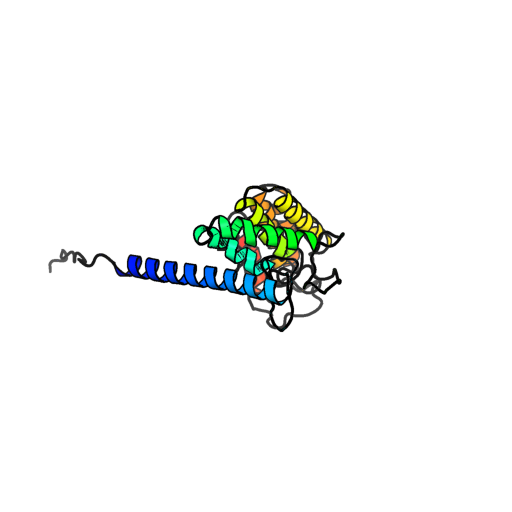0 98.69 192 LEU A N 1
ATOM 1527 C CA . LEU A 1 192 ? -3.281 7.413 -15.305 1.00 98.69 192 LEU A CA 1
ATOM 1528 C C . LEU A 1 192 ? -1.996 7.623 -16.118 1.00 98.69 192 LEU A C 1
ATOM 1530 O O . LEU A 1 192 ? -1.296 6.664 -16.429 1.00 98.69 192 LEU A O 1
ATOM 1534 N N . TYR A 1 193 ? -1.629 8.877 -16.391 1.00 98.81 193 TYR A N 1
ATOM 1535 C CA . TYR A 1 193 ? -0.366 9.201 -17.052 1.00 98.81 193 TYR A CA 1
ATOM 1536 C C . TYR A 1 193 ? 0.849 8.674 -16.273 1.00 98.81 193 TYR A C 1
ATOM 1538 O O . TYR A 1 193 ? 1.746 8.072 -16.863 1.00 98.81 193 TYR A O 1
ATOM 1546 N N . ARG A 1 194 ? 0.880 8.849 -14.946 1.00 98.81 194 ARG A N 1
ATOM 1547 C CA . ARG A 1 194 ? 1.967 8.321 -14.103 1.00 98.81 194 ARG A CA 1
ATOM 1548 C C . ARG A 1 194 ? 2.034 6.791 -14.139 1.00 98.81 194 ARG A C 1
ATOM 1550 O O . ARG A 1 194 ? 3.133 6.253 -14.262 1.00 98.81 194 ARG A O 1
ATOM 1557 N N . ALA A 1 195 ? 0.891 6.103 -14.112 1.00 98.81 195 ALA A N 1
ATOM 1558 C CA . ALA A 1 195 ? 0.825 4.650 -14.278 1.00 98.81 195 ALA A CA 1
ATOM 1559 C C . ALA A 1 195 ? 1.399 4.218 -15.640 1.00 98.81 195 ALA A C 1
ATOM 1561 O O . ALA A 1 195 ? 2.249 3.330 -15.693 1.00 98.81 195 ALA A O 1
ATOM 1562 N N . CYS A 1 196 ? 1.038 4.914 -16.726 1.00 98.75 196 CYS A N 1
ATOM 1563 C CA . CYS A 1 196 ? 1.606 4.682 -18.057 1.00 98.75 196 CYS A CA 1
ATOM 1564 C C . CYS A 1 196 ? 3.123 4.888 -18.092 1.00 98.75 196 CYS A C 1
ATOM 1566 O O . CYS A 1 196 ? 3.816 4.109 -18.733 1.00 98.75 196 CYS A O 1
ATOM 1568 N N . LYS A 1 197 ? 3.667 5.887 -17.386 1.00 98.75 197 LYS A N 1
ATOM 1569 C CA . LYS A 1 197 ? 5.124 6.093 -17.300 1.00 98.75 197 LYS A CA 1
ATOM 1570 C C . LYS A 1 197 ? 5.846 4.983 -16.540 1.00 98.75 197 LYS A C 1
ATOM 1572 O O . LYS A 1 197 ? 6.964 4.625 -16.898 1.00 98.75 197 LYS A O 1
ATOM 1577 N N . PHE A 1 198 ? 5.204 4.392 -15.538 1.00 98.69 198 PHE A N 1
ATOM 1578 C CA . PHE A 1 198 ? 5.734 3.212 -14.852 1.00 98.69 198 PHE A CA 1
ATOM 1579 C C . PHE A 1 198 ? 5.644 1.958 -15.736 1.00 98.69 198 PHE A C 1
ATOM 1581 O O . PHE A 1 198 ? 6.562 1.139 -15.727 1.00 98.69 198 PHE A O 1
ATOM 1588 N N . ALA A 1 199 ? 4.587 1.831 -16.542 1.00 98.56 199 ALA A N 1
ATOM 1589 C CA . ALA A 1 199 ? 4.452 0.779 -17.551 1.00 98.56 199 ALA A CA 1
ATOM 1590 C C . ALA A 1 199 ? 5.503 0.910 -18.664 1.00 98.56 199 ALA A C 1
ATOM 1592 O O . ALA A 1 199 ? 6.139 -0.076 -19.019 1.00 98.56 199 ALA A O 1
ATOM 1593 N N . GLU A 1 200 ? 5.748 2.131 -19.145 1.00 98.19 200 GLU A N 1
ATOM 1594 C CA . GLU A 1 200 ? 6.791 2.442 -20.125 1.00 98.19 200 GLU A CA 1
ATOM 1595 C C . GLU A 1 200 ? 8.170 2.029 -19.607 1.00 98.19 200 GLU A C 1
ATOM 1597 O O . GLU A 1 200 ? 8.891 1.313 -20.293 1.00 98.19 200 GLU A O 1
ATOM 1602 N N . TRP A 1 201 ? 8.491 2.367 -18.354 1.00 98.00 201 TRP A N 1
ATOM 1603 C CA . TRP A 1 201 ? 9.729 1.919 -17.711 1.00 98.00 201 TRP A CA 1
ATOM 1604 C C . TRP A 1 201 ? 9.849 0.389 -17.660 1.00 98.00 201 TRP A C 1
ATOM 1606 O O . TRP A 1 201 ? 10.945 -0.156 -17.757 1.00 98.00 201 TRP A O 1
ATOM 1616 N N . CYS A 1 202 ? 8.732 -0.330 -17.523 1.00 97.56 202 CYS A N 1
ATOM 1617 C CA . CYS A 1 202 ? 8.733 -1.791 -17.537 1.00 97.56 202 CYS A CA 1
ATOM 1618 C C . CYS A 1 202 ? 9.028 -2.395 -18.920 1.00 97.56 202 CYS A C 1
ATOM 1620 O O . CYS A 1 202 ? 9.366 -3.575 -18.966 1.00 97.56 202 CYS A O 1
ATOM 1622 N N . PHE A 1 203 ? 8.954 -1.642 -20.025 1.00 96.12 203 PHE A N 1
ATOM 1623 C CA . PHE A 1 203 ? 9.403 -2.139 -21.335 1.00 96.12 203 PHE A CA 1
ATOM 1624 C C . PHE A 1 203 ? 10.927 -2.250 -21.435 1.00 96.12 203 PHE A C 1
ATOM 1626 O O . PHE A 1 203 ? 11.422 -3.126 -22.140 1.00 96.12 203 PHE A O 1
ATOM 1633 N N . ASP A 1 204 ? 11.661 -1.482 -20.631 1.00 94.56 204 ASP A N 1
ATOM 1634 C CA . ASP A 1 204 ? 13.111 -1.610 -20.454 1.00 94.56 204 ASP A CA 1
ATOM 1635 C C . ASP A 1 204 ? 13.473 -2.721 -19.443 1.00 94.56 204 ASP A C 1
ATOM 1637 O O . ASP A 1 204 ? 14.457 -2.625 -18.701 1.00 94.56 204 ASP A O 1
ATOM 1641 N N . TYR A 1 205 ? 12.654 -3.779 -19.355 1.00 92.56 205 TYR A N 1
ATOM 1642 C CA . TYR A 1 205 ? 12.809 -4.849 -18.367 1.00 92.56 205 TYR A CA 1
ATOM 1643 C C . TYR A 1 205 ? 14.213 -5.463 -18.419 1.00 92.56 205 TYR A C 1
ATOM 1645 O O . TYR A 1 205 ? 14.685 -5.927 -19.455 1.00 92.56 205 TYR A O 1
ATOM 1653 N N . GLY A 1 206 ? 14.870 -5.508 -17.260 1.00 89.06 206 GLY A N 1
ATOM 1654 C CA . GLY A 1 206 ? 16.215 -6.060 -17.108 1.00 89.06 206 GLY A CA 1
ATOM 1655 C C . GLY A 1 206 ? 17.357 -5.073 -17.374 1.00 89.06 206 GLY A C 1
ATOM 1656 O O . GLY A 1 206 ? 18.483 -5.380 -16.989 1.00 89.06 206 GLY A O 1
ATOM 1657 N N . LEU A 1 207 ? 17.098 -3.885 -17.935 1.00 92.00 207 LEU A N 1
ATOM 1658 C CA . LEU A 1 207 ? 18.150 -2.907 -18.254 1.00 92.00 207 LEU A CA 1
ATOM 1659 C C . LEU A 1 207 ? 18.612 -2.078 -17.046 1.00 92.00 207 LEU A C 1
ATOM 1661 O O . LEU A 1 207 ? 19.765 -1.650 -17.001 1.00 92.00 207 LEU A O 1
ATOM 1665 N N . HIS A 1 208 ? 17.738 -1.841 -16.062 1.00 91.19 208 HIS A N 1
ATOM 1666 C CA . HIS A 1 208 ? 18.010 -0.911 -14.952 1.00 91.19 208 HIS A CA 1
ATOM 1667 C C . HIS A 1 208 ? 18.014 -1.560 -13.560 1.00 91.19 208 HIS A C 1
ATOM 1669 O O . HIS A 1 208 ? 18.132 -0.860 -12.551 1.00 91.19 208 HIS A O 1
ATOM 1675 N N . GLN A 1 209 ? 17.885 -2.888 -13.477 1.00 90.75 209 GLN A N 1
ATOM 1676 C CA . GLN A 1 209 ? 17.905 -3.602 -12.199 1.00 90.75 209 GLN A CA 1
ATOM 1677 C C . GLN A 1 209 ? 19.333 -3.940 -11.762 1.00 90.75 209 GLN A C 1
ATOM 1679 O O . GLN A 1 209 ? 20.151 -4.403 -12.550 1.00 90.75 209 GLN A O 1
ATOM 1684 N N . ASN A 1 210 ? 19.622 -3.767 -10.473 1.00 88.88 210 ASN A N 1
ATOM 1685 C CA . ASN A 1 210 ? 20.941 -4.083 -9.919 1.00 88.88 210 ASN A CA 1
ATOM 1686 C C . ASN A 1 210 ? 21.176 -5.592 -9.746 1.00 88.88 210 ASN A C 1
ATOM 1688 O O . ASN A 1 210 ? 22.323 -6.029 -9.667 1.00 88.88 210 ASN A O 1
ATOM 1692 N N . ARG A 1 211 ? 20.106 -6.374 -9.567 1.00 87.50 211 ARG A N 1
ATOM 1693 C CA . ARG A 1 211 ? 20.156 -7.810 -9.260 1.00 87.50 211 ARG A CA 1
ATOM 1694 C C . ARG A 1 211 ? 18.965 -8.518 -9.893 1.00 87.50 211 ARG A C 1
ATOM 1696 O O . ARG A 1 211 ? 17.889 -7.932 -9.994 1.00 87.50 211 ARG A O 1
ATOM 1703 N N . SER A 1 212 ? 19.158 -9.777 -10.272 1.00 90.88 212 SER A N 1
ATOM 1704 C CA . SER A 1 212 ? 18.045 -10.658 -10.627 1.00 90.88 212 SER A CA 1
ATOM 1705 C C . SER A 1 212 ? 17.210 -10.984 -9.380 1.00 90.88 212 SER A C 1
ATOM 1707 O O . SER A 1 212 ? 17.796 -11.141 -8.306 1.00 90.88 212 SER A O 1
ATOM 1709 N N . PRO A 1 213 ? 15.876 -11.106 -9.500 1.00 92.94 213 PRO A N 1
ATOM 1710 C CA . PRO A 1 213 ? 15.032 -11.580 -8.405 1.00 92.94 213 PRO A CA 1
ATOM 1711 C C . PRO A 1 213 ? 15.368 -13.020 -8.004 1.00 92.94 213 PRO A C 1
ATOM 1713 O O . PRO A 1 213 ? 15.810 -13.802 -8.848 1.00 92.94 213 PRO A O 1
ATOM 1716 N N . ASP A 1 214 ? 15.077 -13.400 -6.760 1.00 94.94 214 ASP A N 1
ATOM 1717 C CA . ASP A 1 214 ? 15.305 -14.768 -6.270 1.00 94.94 214 ASP A CA 1
ATOM 1718 C C . ASP A 1 214 ? 14.439 -15.785 -7.029 1.00 94.94 214 ASP A C 1
ATOM 1720 O O . ASP A 1 214 ? 14.885 -16.891 -7.355 1.00 94.94 214 ASP A O 1
ATOM 1724 N N . ARG A 1 215 ? 13.206 -15.395 -7.383 1.00 96.50 215 ARG A N 1
ATOM 1725 C CA . ARG A 1 215 ? 12.306 -16.147 -8.272 1.00 96.50 215 ARG A CA 1
ATOM 1726 C C . ARG A 1 215 ? 11.962 -15.329 -9.530 1.00 96.50 215 ARG A C 1
ATOM 1728 O O . ARG A 1 215 ? 10.868 -14.757 -9.595 1.00 96.50 215 ARG A O 1
ATOM 1735 N N . PRO A 1 216 ? 12.831 -15.315 -10.568 1.00 95.69 216 PRO A N 1
ATOM 1736 C CA . PRO A 1 216 ? 12.738 -14.409 -11.725 1.00 95.69 216 PRO A CA 1
ATOM 1737 C C . PRO A 1 216 ? 11.451 -14.475 -12.549 1.00 95.69 216 PRO A C 1
ATOM 1739 O O . PRO A 1 216 ? 11.153 -13.534 -13.279 1.00 95.69 216 PRO A O 1
ATOM 1742 N N . PHE A 1 217 ? 10.686 -15.563 -12.449 1.00 97.31 217 PHE A N 1
ATOM 1743 C CA . PHE A 1 217 ? 9.446 -15.772 -13.206 1.00 97.31 217 PHE A CA 1
ATOM 1744 C C . PHE A 1 217 ? 8.193 -15.825 -12.322 1.00 97.31 217 PHE A C 1
ATOM 1746 O O . PHE A 1 217 ? 7.103 -16.078 -12.822 1.00 97.31 217 PHE A O 1
ATOM 1753 N N . SER A 1 218 ? 8.330 -15.605 -11.012 1.00 98.31 218 SER A N 1
ATOM 1754 C CA . SER A 1 218 ? 7.193 -15.620 -10.086 1.00 98.31 218 SER A CA 1
ATOM 1755 C C . SER A 1 218 ? 6.310 -14.378 -10.225 1.00 98.31 218 SER A C 1
ATOM 1757 O O . SER A 1 218 ? 6.724 -13.360 -10.779 1.00 98.31 218 SER A O 1
ATOM 1759 N N . LEU A 1 219 ? 5.096 -14.451 -9.676 1.00 98.38 219 LEU A N 1
ATOM 1760 C CA . LEU A 1 219 ? 4.145 -13.339 -9.682 1.00 98.38 219 LEU A CA 1
ATOM 1761 C C . LEU A 1 219 ? 4.636 -12.140 -8.853 1.00 98.38 219 LEU A C 1
ATOM 1763 O O . LEU A 1 219 ? 4.590 -11.009 -9.318 1.00 98.38 219 LEU A O 1
ATOM 1767 N N . PHE A 1 220 ? 5.125 -12.366 -7.633 1.00 98.19 220 PHE A N 1
ATOM 1768 C CA . PHE A 1 220 ? 5.437 -11.265 -6.715 1.00 98.19 220 PHE A CA 1
ATOM 1769 C C . PHE A 1 220 ? 6.860 -10.712 -6.857 1.00 98.19 220 PHE A C 1
ATOM 1771 O O . PHE A 1 220 ? 7.083 -9.542 -6.541 1.00 98.19 220 PHE A O 1
ATOM 1778 N N . GLU A 1 221 ? 7.812 -11.500 -7.361 1.00 96.75 221 GLU A N 1
ATOM 1779 C CA . GLU A 1 221 ? 9.215 -11.079 -7.497 1.00 96.75 221 GLU A CA 1
ATOM 1780 C C . GLU A 1 221 ? 9.690 -10.996 -8.946 1.00 96.75 221 GLU A C 1
ATOM 1782 O O . GLU A 1 221 ? 10.695 -10.345 -9.217 1.00 96.75 221 GLU A O 1
ATOM 1787 N N . GLY A 1 222 ? 8.992 -11.646 -9.874 1.00 95.25 222 GLY A N 1
ATOM 1788 C CA . GLY A 1 222 ? 9.494 -11.896 -11.215 1.00 95.25 222 GLY A CA 1
ATOM 1789 C C . GLY A 1 222 ? 8.666 -11.288 -12.340 1.00 95.25 222 GLY A C 1
ATOM 1790 O O . GLY A 1 222 ? 7.780 -10.453 -12.149 1.00 95.25 222 GLY A O 1
ATOM 1791 N N . LEU A 1 223 ? 8.977 -11.763 -13.543 1.00 97.31 223 LEU A N 1
ATOM 1792 C CA . LEU A 1 223 ? 8.413 -11.320 -14.811 1.00 97.31 223 LEU A CA 1
ATOM 1793 C C . LEU A 1 223 ? 6.892 -11.498 -14.888 1.00 97.31 223 LEU A C 1
ATOM 1795 O O . LEU A 1 223 ? 6.223 -10.663 -15.490 1.00 97.31 223 LEU A O 1
ATOM 1799 N N . ALA A 1 224 ? 6.330 -12.541 -14.265 1.00 98.44 224 ALA A N 1
ATOM 1800 C CA . ALA A 1 224 ? 4.888 -12.780 -14.314 1.00 98.44 224 ALA A CA 1
ATOM 1801 C C . ALA A 1 224 ? 4.093 -11.610 -13.712 1.00 98.44 224 ALA A C 1
ATOM 1803 O O . ALA A 1 224 ? 3.073 -11.221 -14.272 1.00 98.44 224 ALA A O 1
ATOM 1804 N N . GLY A 1 225 ? 4.589 -10.993 -12.635 1.00 98.25 225 GLY A N 1
ATOM 1805 C CA . GLY A 1 225 ? 3.978 -9.794 -1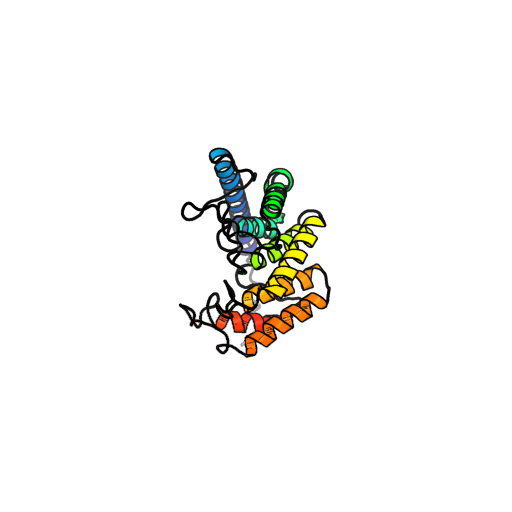2.058 1.00 98.25 225 GLY A CA 1
ATOM 1806 C C . GLY A 1 225 ? 4.043 -8.574 -12.968 1.00 98.25 225 GLY A C 1
ATOM 1807 O O . GLY A 1 225 ? 3.082 -7.816 -13.061 1.00 98.25 225 GLY A O 1
ATOM 1808 N N . VAL A 1 226 ? 5.157 -8.403 -13.680 1.00 98.31 226 VAL A N 1
ATOM 1809 C CA . VAL A 1 226 ? 5.311 -7.303 -14.642 1.00 98.31 226 VAL A CA 1
ATOM 1810 C C . VAL A 1 226 ? 4.341 -7.470 -15.804 1.00 98.31 226 VAL A C 1
ATOM 1812 O O . VAL A 1 226 ? 3.634 -6.529 -16.145 1.00 98.31 226 VAL A O 1
ATOM 1815 N N . ILE A 1 227 ? 4.247 -8.679 -16.362 1.00 98.62 227 ILE A N 1
ATOM 1816 C CA . ILE A 1 227 ? 3.278 -8.997 -17.417 1.00 98.62 227 ILE A CA 1
ATOM 1817 C C . ILE A 1 227 ? 1.852 -8.744 -16.923 1.00 98.62 227 ILE A C 1
ATOM 1819 O O . ILE A 1 227 ? 1.074 -8.116 -17.635 1.00 98.62 227 ILE A O 1
ATOM 1823 N N . TYR A 1 228 ? 1.525 -9.177 -15.702 1.00 98.69 228 TYR A N 1
ATOM 1824 C CA . TYR A 1 228 ? 0.209 -8.959 -15.104 1.00 98.69 228 TYR A CA 1
ATOM 1825 C C . TYR A 1 228 ? -0.140 -7.461 -15.054 1.00 98.69 228 TYR A C 1
ATOM 1827 O O . TYR A 1 228 ? -1.187 -7.058 -15.547 1.00 98.69 228 TYR A O 1
ATOM 1835 N N . PHE A 1 229 ? 0.769 -6.616 -14.553 1.00 98.69 229 PHE A N 1
ATOM 1836 C CA . PHE A 1 229 ? 0.591 -5.158 -14.552 1.00 98.69 229 PHE A CA 1
ATOM 1837 C C . PHE A 1 229 ? 0.388 -4.570 -15.955 1.00 98.69 229 PHE A C 1
ATOM 1839 O O . PHE A 1 229 ? -0.500 -3.745 -16.155 1.00 98.69 229 PHE A O 1
ATOM 1846 N N . LEU A 1 230 ? 1.178 -5.000 -16.942 1.00 98.56 230 LEU A N 1
ATOM 1847 C CA . LEU A 1 230 ? 1.062 -4.504 -18.317 1.00 98.56 230 LEU A CA 1
ATOM 1848 C C . LEU A 1 230 ? -0.264 -4.905 -18.983 1.00 98.56 230 LEU A C 1
ATOM 1850 O O . LEU A 1 230 ? -0.797 -4.140 -19.786 1.00 98.56 230 LEU A O 1
ATOM 1854 N N . ILE A 1 231 ? -0.804 -6.082 -18.657 1.00 98.38 231 ILE A N 1
ATOM 1855 C CA . ILE A 1 231 ? -2.132 -6.512 -19.117 1.00 98.38 231 ILE A CA 1
ATOM 1856 C C . ILE A 1 231 ? -3.217 -5.652 -18.465 1.00 98.38 231 ILE A C 1
ATOM 1858 O O . ILE A 1 231 ? -4.067 -5.113 -19.174 1.00 98.38 231 ILE A O 1
ATOM 1862 N N . ASP A 1 232 ? -3.152 -5.453 -17.149 1.00 98.19 232 ASP A N 1
ATOM 1863 C CA . ASP A 1 232 ? -4.117 -4.636 -16.404 1.00 98.19 232 ASP A CA 1
ATOM 1864 C C . ASP A 1 232 ? -4.146 -3.174 -16.881 1.00 98.19 2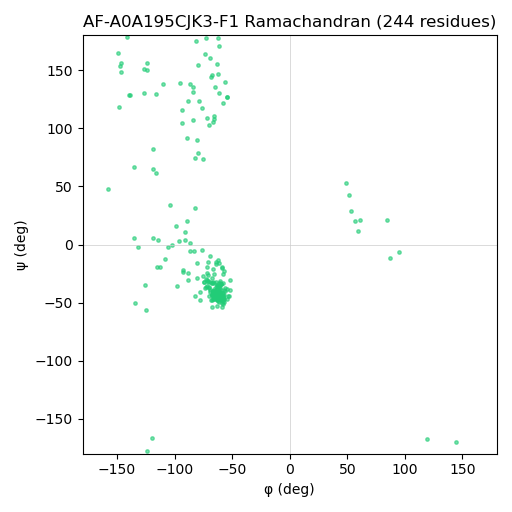32 ASP A C 1
ATOM 1866 O O . ASP A 1 232 ? -5.211 -2.556 -16.960 1.00 98.19 232 ASP A O 1
ATOM 1870 N N . MET A 1 233 ? -3.003 -2.634 -17.312 1.00 98.31 233 MET A N 1
ATOM 1871 C 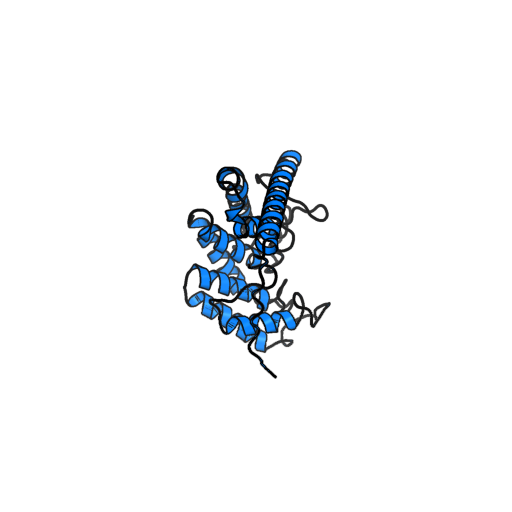CA . MET A 1 233 ? -2.912 -1.296 -17.910 1.00 98.31 233 MET A CA 1
ATOM 1872 C C . MET A 1 233 ? -3.723 -1.124 -19.204 1.00 98.31 233 MET A C 1
ATOM 1874 O O . MET A 1 233 ? -3.984 0.014 -19.594 1.00 98.31 233 MET A O 1
ATOM 1878 N N . GLN A 1 234 ? -4.162 -2.203 -19.864 1.00 97.94 234 GLN A N 1
ATOM 1879 C CA . GLN A 1 234 ? -5.074 -2.103 -21.012 1.00 97.94 234 GLN A CA 1
ATOM 1880 C C . GLN A 1 234 ? -6.487 -1.675 -20.59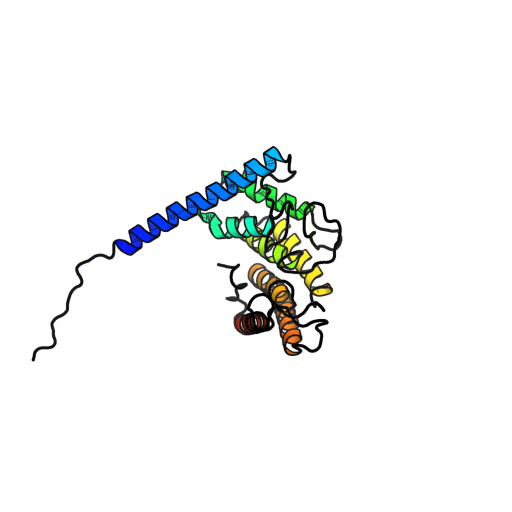8 1.00 97.94 234 GLN A C 1
ATOM 1882 O O . GLN A 1 234 ? -7.213 -1.088 -21.400 1.00 97.94 234 GLN A O 1
ATOM 1887 N N . GLN A 1 235 ? -6.888 -1.962 -19.356 1.00 97.62 235 GLN A N 1
ATOM 1888 C CA . GLN A 1 235 ? -8.197 -1.625 -18.794 1.00 97.62 235 GLN A CA 1
ATOM 1889 C C . GLN A 1 235 ? -8.021 -1.054 -17.374 1.00 97.62 235 GLN A C 1
ATOM 1891 O O . GLN A 1 235 ? -8.486 -1.644 -16.398 1.00 97.62 235 GLN A O 1
ATOM 1896 N N . PRO A 1 236 ? -7.397 0.131 -17.220 1.00 96.62 236 PRO A N 1
ATOM 1897 C CA . PRO A 1 236 ? -6.968 0.652 -15.917 1.00 96.62 236 PRO A CA 1
ATOM 1898 C C . PRO A 1 236 ? -8.128 0.947 -14.952 1.00 96.62 236 PRO A C 1
ATOM 1900 O O . PRO A 1 236 ? -7.920 1.085 -13.752 1.00 96.62 236 PRO A O 1
ATOM 1903 N N . HIS A 1 237 ? -9.366 1.037 -15.444 1.00 96.19 237 HIS A N 1
ATOM 1904 C CA . HIS A 1 237 ? -10.560 1.194 -14.611 1.00 96.19 237 HIS A CA 1
ATOM 1905 C C . HIS A 1 237 ? -11.060 -0.125 -13.990 1.00 96.19 237 HIS A C 1
ATOM 1907 O O . HIS A 1 237 ? -11.856 -0.073 -13.056 1.00 96.19 237 HIS A O 1
ATOM 1913 N N . LEU A 1 238 ? -10.607 -1.275 -14.506 1.00 96.94 238 LEU A N 1
ATOM 1914 C CA . LEU A 1 238 ? -10.897 -2.623 -13.998 1.00 96.94 238 LEU A CA 1
ATOM 1915 C C . LEU A 1 238 ? -9.687 -3.279 -13.327 1.00 96.94 238 LEU A C 1
ATOM 1917 O O . LEU A 1 238 ? -9.851 -4.310 -12.681 1.00 96.94 238 LEU A O 1
ATOM 1921 N N . ALA A 1 239 ? -8.497 -2.702 -13.503 1.00 97.88 239 ALA A N 1
ATOM 1922 C CA . ALA A 1 239 ? -7.245 -3.215 -12.969 1.00 97.88 239 ALA A CA 1
ATOM 1923 C C . ALA A 1 239 ? -7.290 -3.395 -11.444 1.00 97.88 239 ALA A C 1
ATOM 1925 O O . ALA A 1 239 ? -7.825 -2.544 -10.724 1.00 97.88 239 ALA A O 1
ATOM 1926 N N . LYS A 1 240 ? -6.696 -4.491 -10.969 1.00 97.62 240 LYS A N 1
ATOM 1927 C CA . LYS A 1 240 ? -6.678 -4.912 -9.564 1.00 97.62 240 LYS A CA 1
ATOM 1928 C C . LYS A 1 240 ? -5.301 -5.446 -9.205 1.00 97.62 240 LYS A C 1
ATOM 1930 O O . LYS A 1 240 ? -4.782 -6.340 -9.869 1.00 97.62 240 LYS A O 1
ATOM 1935 N N . PHE A 1 241 ? -4.728 -4.942 -8.116 1.00 98.25 241 PHE A N 1
ATOM 1936 C CA . PHE A 1 241 ? -3.479 -5.464 -7.581 1.00 98.25 241 PHE A CA 1
ATOM 1937 C C . PHE A 1 241 ? -3.651 -6.962 -7.269 1.00 98.25 241 PHE A C 1
ATOM 1939 O O . PHE A 1 241 ? -4.530 -7.332 -6.479 1.00 98.25 241 PHE A O 1
ATOM 1946 N N . PRO A 1 242 ? -2.829 -7.844 -7.865 1.00 97.75 242 PRO A N 1
ATOM 1947 C CA . PRO A 1 242 ? -3.074 -9.278 -7.824 1.00 97.75 242 PRO A CA 1
ATOM 1948 C C . PRO A 1 242 ? -2.969 -9.825 -6.400 1.00 97.75 242 PRO A C 1
ATOM 1950 O O . PRO A 1 242 ? -2.008 -9.542 -5.684 1.00 97.75 242 PRO A O 1
ATOM 1953 N N . MET A 1 243 ? -3.931 -10.672 -6.022 1.00 95.50 243 MET A N 1
ATOM 1954 C CA . MET A 1 243 ? -3.996 -11.337 -4.709 1.00 95.50 243 MET A CA 1
ATOM 1955 C C . MET A 1 243 ? -4.102 -10.367 -3.517 1.00 95.50 243 MET A C 1
ATOM 1957 O O . MET A 1 243 ? -3.770 -10.742 -2.393 1.00 95.50 243 MET A O 1
ATOM 1961 N N . TYR A 1 244 ? -4.551 -9.131 -3.756 1.00 95.56 244 TYR A N 1
ATOM 1962 C CA . TYR A 1 244 ? -4.758 -8.126 -2.715 1.00 95.56 244 TYR A CA 1
ATOM 1963 C C . TYR A 1 244 ? -6.105 -7.419 -2.877 1.00 95.56 244 TYR A C 1
ATOM 1965 O O . TYR A 1 244 ? -6.882 -7.382 -1.927 1.00 95.56 244 TYR A O 1
ATOM 1973 N N . ASP A 1 245 ? -6.417 -6.928 -4.078 1.00 94.56 245 ASP A N 1
ATOM 1974 C CA . ASP A 1 245 ? -7.701 -6.284 -4.376 1.00 94.56 245 ASP A CA 1
ATOM 1975 C C . ASP A 1 245 ? -8.772 -7.333 -4.725 1.00 94.56 245 ASP A C 1
ATOM 1977 O O . ASP A 1 245 ? -8.510 -8.249 -5.512 1.00 94.56 245 ASP A O 1
ATOM 1981 N N . VAL A 1 246 ? -9.980 -7.189 -4.165 1.00 85.44 246 VAL A N 1
ATOM 1982 C CA . VAL A 1 246 ? -11.138 -8.091 -4.352 1.00 85.44 246 VAL A CA 1
ATOM 1983 C C . VAL A 1 246 ? -12.165 -7.514 -5.310 1.00 85.44 246 VAL A C 1
ATOM 1985 O O . VAL A 1 246 ? -12.380 -6.281 -5.384 1.00 85.44 246 VAL A O 1
#

Mean predicted aligned error: 6.45 Å